Protein 5UJE (pdb70)

Secondary structure (DSSP, 8-state):
-HHHHTEEEEEGGG---SBPPPHHHHHHHHHHHHHHTEESS-EEEE--TT----B-HHHHHHHHHTT-SEEEEEEEPTTTEEEEEPEEEEE--THHHHHHHHH----B----SSPPSB--BTTB--BB-HHHH-SSTTTHHHHHHHHHBTTB--EEE-TTT-----SSEE--BPPPPHHHHHHHHHTT--B-TTSEEEEE-S------EEHHHHT---HHHHHHHHHHHHHHTT-

Solvent-accessible surface area: 13259 Å² total

Radius of gyration: 20.58 Å; Cα contacts (8 Å, |Δi|>4): 367; chains: 1; bounding box: 40×48×60 Å

Organism: Staphylococcus aureus (strain NCTC 8325 / PS 47) (NCBI:txid93061)

GO terms:
  GO:0016773 phosphotransferase activity, alcohol group as acceptor (F, IDA)
  GO:0019290 siderophore biosynthetic process (P, IDA)

Foldseek 3Di:
DVQLVQKDWAFLVQEFDQADDDPVLLCVQLVVCVVLQWDFFFAEWEFPPSHIHQPCPSVSVSLVVVPQRTGIYGYADPVFKDKDWWKKKWFDDDLVVVLCVVPVAPWDQDDDPDDFQDWDAQPGMIGHDCVSVPPPSQVVQVSVCVSCVPVTDIDTDDPPPPDDRDNGMDMAGDIDDPVVSVVCRVVVHHGYPRIMHMDGHPGDGRLGGGNVLSPPPDDVVSVVVVNVSCVVVVD

B-factor: mean 115.24, std 63.09, range [37.62, 532.65]

CATH classification: 3.30.1760.10

Nearest PDB structures (foldseek):
  5uje-assembly1_A  TM=1.004E+00  e=6.686E-49  Staphylococcus aureus subsp. aureus str. Newman
  5ujd-assembly1_B  TM=9.159E-01  e=6.972E-32  Staphylococcus pseudintermedius
  6nr6-assembly1_A  TM=8.947E-01  e=3.632E-31  Staphylococcus pseudintermedius
  5x0b-assembly1_A  TM=7.434E-01  e=8.736E-12  Thermococcus kodakarensis KOD1
  5x0g-assembly1_A  TM=7.386E-01  e=1.425E-11  Thermococcus kodakarensis KOD1

Sequence (235 aa):
NHIHEHLKLVPVDKIDLHETFEPLRLEKTKSSIEADDFIRHPILVTAQHGRYVIDGVHRYTSLKALGCKKVPVQEIHETQYSISTWQHKVPFGVWWETLQQEHRLPWTTETRQEAPFITCHGDTEQYLYTKDLGEAHFQVWEKVVASYSGCCSVERIAQGTYPCLSQQDVLKYQPLSYKEIEAVVHKGETVPAGVTRFNISGRCLNLQVPLALLKQDDDVEQLRNWKQFLADKFA

InterPro domains:
  IPR003115 ParB-like, N-terminal domain [PF02195] (9-76)
  IPR003115 ParB-like, N-terminal domain [SM00470] (9-92)
  IPR016999 L-serine kinase SbnI-like [PIRSF032543] (1-254)
  IPR023098 L-serine kinase SerK/SbnI, C-terminal [G3DSA:3.30.1760.10] (87-207)
  IPR036086 ParB/Sulfiredoxin superfamily [SSF110849] (7-219)
  IPR037953 SbnI-like, N-terminal [cd16388] (8-84)
  IPR050336 Chromosome-partitioning and nucleoid occlusion protein [PTHR33375] (6-197)

Structure (mmCIF, N/CA/C/O backbone):
data_5UJE
#
_entry.id   5UJE
#
_cell.length_a   55.120
_cell.length_b   55.120
_cell.length_c   92.690
_cell.angle_alpha   90.000
_cell.angle_beta   90.000
_cell.angle_gamma   120.000
#
_symmetry.space_group_name_H-M   'P 31'
#
loop_
_entity.id
_entity.type
_entity.pdbx_description
1 polymer 'SbnI protein'
2 non-polymer GLYCEROL
3 water water
#
loop_
_atom_site.group_PDB
_atom_site.id
_atom_site.type_symbol
_atom_site.label_atom_id
_atom_site.label_alt_id
_atom_site.label_comp_id
_atom_site.label_asym_id
_atom_site.label_entity_id
_atom_site.label_seq_id
_atom_site.pdbx_PDB_ins_code
_atom_site.Cartn_x
_atom_site.Cartn_y
_atom_site.Cartn_z
_atom_site.occupancy
_atom_site.B_iso_or_equiv
_atom_site.auth_seq_id
_atom_site.auth_comp_id
_atom_site.auth_asym_id
_atom_site.auth_atom_id
_atom_site.pdbx_PDB_model_num
ATOM 17 N N . ASN A 1 4 ? -7.479 14.440 55.014 1.00 362.84 2 ASN A N 1
ATOM 18 C CA . ASN A 1 4 ? -6.707 13.289 54.554 1.00 359.53 2 ASN A CA 1
ATOM 19 C C . ASN A 1 4 ? -7.207 12.756 53.215 1.00 346.29 2 ASN A C 1
ATOM 20 O O . ASN A 1 4 ? -7.108 11.561 52.938 1.00 361.33 2 ASN A O 1
ATOM 31 N N . HIS A 1 5 ? -7.749 13.641 52.385 1.00 318.44 3 HIS A N 1
ATOM 32 C CA . HIS A 1 5 ? -8.143 13.251 51.038 1.00 298.00 3 HIS A CA 1
ATOM 33 C C . HIS A 1 5 ? -6.891 12.914 50.243 1.00 246.73 3 HIS A C 1
ATOM 34 O O . HIS A 1 5 ? -6.805 11.860 49.618 1.00 250.11 3 HIS A O 1
ATOM 48 N N . ILE A 1 6 ? -5.921 13.821 50.284 1.00 198.32 4 ILE A N 1
ATOM 49 C CA . ILE A 1 6 ? -4.629 13.602 49.648 1.00 169.79 4 ILE A CA 1
ATOM 50 C C . ILE A 1 6 ? -3.986 12.330 50.194 1.00 139.99 4 ILE A C 1
ATOM 51 O O . ILE A 1 6 ? -3.637 11.432 49.430 1.00 124.97 4 ILE A O 1
ATOM 67 N N . HIS A 1 7 ? -3.845 12.268 51.517 1.00 130.96 5 HIS A N 1
ATOM 68 C CA . HIS A 1 7 ? -3.244 11.126 52.209 1.00 124.67 5 HIS A CA 1
ATOM 69 C C . HIS A 1 7 ? -3.756 9.786 51.686 1.00 126.86 5 HIS A C 1
ATOM 70 O O . HIS A 1 7 ? -2.978 8.865 51.438 1.00 140.56 5 HIS A O 1
ATOM 84 N N . GLU A 1 8 ? -5.070 9.690 51.517 1.00 127.88 6 GLU A N 1
ATOM 85 C CA . GLU A 1 8 ? -5.701 8.457 51.061 1.00 128.61 6 GLU A CA 1
ATOM 86 C C . GLU A 1 8 ? -5.279 8.062 49.647 1.00 122.21 6 GLU A C 1
ATOM 87 O O . GLU A 1 8 ? -5.373 6.891 49.274 1.00 118.12 6 GLU A O 1
ATOM 99 N N . HIS A 1 9 ? -4.812 9.035 48.867 1.00 120.15 7 HIS A N 1
ATOM 100 C CA . HIS A 1 9 ? -4.501 8.808 47.456 1.00 115.10 7 HIS A CA 1
ATOM 101 C C . HIS A 1 9 ? -3.002 8.829 47.155 1.00 96.47 7 HIS A C 1
ATOM 102 O O . HIS A 1 9 ? -2.604 8.859 45.991 1.00 89.31 7 HIS A O 1
ATOM 116 N N . LEU A 1 10 ? -2.172 8.816 48.195 1.00 88.41 8 LEU A N 1
ATOM 117 C CA . LEU A 1 10 ? -0.741 8.588 48.013 1.00 76.67 8 LEU A CA 1
ATOM 118 C C . LEU A 1 10 ? -0.484 7.089 47.994 1.00 71.50 8 LEU A C 1
ATOM 119 O O . LEU A 1 10 ? -0.860 6.378 48.927 1.00 73.48 8 LEU A O 1
ATOM 135 N N . LYS A 1 11 ? 0.151 6.615 46.928 1.00 68.17 9 LYS A N 1
ATOM 136 C CA . LYS A 1 11 ? 0.422 5.192 46.765 1.00 67.68 9 LYS A CA 1
ATOM 137 C C . LYS A 1 11 ? 1.843 4.954 46.284 1.00 63.24 9 LYS A C 1
ATOM 138 O O . LYS A 1 11 ? 2.487 5.854 45.746 1.00 60.13 9 LYS A O 1
ATOM 157 N N . LEU A 1 12 ? 2.325 3.734 46.495 1.00 62.54 10 LEU A N 1
ATOM 158 C CA . LEU A 1 12 ? 3.641 3.326 46.024 1.00 66.97 10 LEU A CA 1
ATOM 159 C C . LEU A 1 12 ? 3.452 2.333 44.881 1.00 67.54 10 LEU A C 1
ATOM 160 O O . LEU A 1 12 ? 3.208 1.145 45.104 1.00 68.78 10 LEU A O 1
ATOM 176 N N . VAL A 1 13 ? 3.552 2.838 43.653 1.00 64.06 11 VAL A N 1
ATOM 177 C CA . VAL A 1 13 ? 3.185 2.071 42.464 1.00 58.86 11 VAL A CA 1
ATOM 178 C C . VAL A 1 13 ? 4.408 1.535 41.718 1.00 50.49 11 VAL A C 1
ATOM 179 O O . VAL A 1 13 ? 5.375 2.267 41.509 1.00 43.68 11 VAL A O 1
ATOM 192 N N . PRO A 1 14 ? 4.363 0.256 41.302 1.00 57.20 12 PRO A N 1
ATOM 193 C CA . PRO A 1 14 ? 5.505 -0.295 40.562 1.00 62.42 12 PRO A CA 1
ATOM 194 C C . PRO A 1 14 ? 5.754 0.443 39.247 1.00 58.96 12 PRO A C 1
ATOM 195 O O . PRO A 1 14 ? 4.810 0.753 38.517 1.00 56.70 12 PRO A O 1
ATOM 206 N N . VAL A 1 15 ? 7.022 0.715 38.959 1.00 61.87 13 VAL A N 1
ATOM 207 C CA . VAL A 1 15 ? 7.408 1.484 37.782 1.00 70.11 13 VAL A CA 1
ATOM 208 C C . VAL A 1 15 ? 6.909 0.843 36.485 1.00 73.55 13 VAL A C 1
ATOM 209 O O . VAL A 1 15 ? 6.618 1.541 35.512 1.00 72.90 13 VAL A O 1
ATOM 222 N N . ASP A 1 16 ? 6.799 -0.481 36.480 1.00 76.85 14 ASP A N 1
ATOM 223 C CA . ASP A 1 16 ? 6.405 -1.214 35.278 1.00 77.98 14 ASP A CA 1
ATOM 224 C C . ASP A 1 16 ? 4.907 -1.120 34.975 1.00 74.90 14 ASP A C 1
ATOM 225 O O . ASP A 1 16 ? 4.440 -1.672 33.979 1.00 79.52 14 ASP A O 1
ATOM 234 N N . LYS A 1 17 ? 4.164 -0.427 35.835 1.00 69.05 15 LYS A N 1
ATOM 235 C CA . LYS A 1 17 ? 2.717 -0.296 35.676 1.00 63.71 15 LYS A CA 1
ATOM 236 C C . LYS A 1 17 ? 2.302 1.151 35.420 1.00 59.65 15 LYS A C 1
ATOM 237 O O . LYS A 1 17 ? 1.114 1.477 35.430 1.00 61.10 15 LYS A O 1
ATOM 256 N N . ILE A 1 18 ? 3.288 2.012 35.186 1.00 57.61 16 ILE A N 1
ATOM 257 C CA . ILE A 1 18 ? 3.030 3.414 34.879 1.00 57.46 16 ILE A CA 1
ATOM 258 C C . ILE A 1 18 ? 3.367 3.679 33.417 1.00 56.21 16 ILE A C 1
ATOM 259 O O . ILE A 1 18 ? 4.373 3.187 32.905 1.00 58.98 16 ILE A O 1
ATOM 275 N N . ASP A 1 19 ? 2.518 4.462 32.759 1.00 56.11 17 ASP A N 1
ATOM 276 C CA . ASP A 1 19 ? 2.639 4.721 31.329 1.00 52.36 17 ASP A CA 1
ATOM 277 C C . ASP A 1 19 ? 2.850 6.198 31.029 1.00 52.20 17 ASP A C 1
ATOM 278 O O . ASP A 1 19 ? 2.290 7.065 31.697 1.00 50.05 17 ASP A O 1
ATOM 287 N N . LEU A 1 20 ? 3.662 6.469 30.012 1.00 55.13 18 LEU A N 1
ATOM 288 C CA . LEU A 1 20 ? 3.913 7.830 29.558 1.00 56.28 18 LEU A CA 1
ATOM 289 C C . LEU A 1 20 ? 3.218 8.079 28.225 1.00 60.46 18 LEU A C 1
ATOM 290 O O . LEU A 1 20 ? 3.156 7.189 27.375 1.00 60.75 18 LEU A O 1
ATOM 306 N N . HIS A 1 21 ? 2.692 9.288 28.049 1.00 63.52 19 HIS A N 1
ATOM 307 C CA . HIS A 1 21 ? 2.048 9.669 26.797 1.00 69.56 19 HIS A CA 1
ATOM 308 C C . HIS A 1 21 ? 2.960 10.607 26.011 1.00 77.89 19 HIS A C 1
ATOM 309 O O . HIS A 1 21 ? 2.736 10.861 24.829 1.00 77.58 19 HIS A O 1
ATOM 323 N N . GLU A 1 22 ? 3.991 11.113 26.684 1.00 88.40 20 GLU A N 1
ATOM 324 C CA . GLU A 1 22 ? 5.044 11.893 26.044 1.00 99.91 20 GLU A CA 1
ATOM 325 C C . GLU A 1 22 ? 6.382 11.179 26.163 1.00 115.38 20 GLU A C 1
ATOM 326 O O . GLU A 1 22 ? 6.547 10.289 26.998 1.00 126.24 20 GLU A O 1
ATOM 338 N N . THR A 1 23 ? 7.332 11.576 25.323 1.00 120.48 21 THR A N 1
ATOM 339 C CA . THR A 1 23 ? 8.719 11.173 25.492 1.00 120.28 21 THR A CA 1
ATOM 340 C C . THR A 1 23 ? 9.386 12.196 26.403 1.00 119.66 21 THR A C 1
ATOM 341 O O . THR A 1 23 ? 8.866 13.298 26.586 1.00 125.99 21 THR A O 1
ATOM 352 N N . PHE A 1 24 ? 10.527 11.833 26.976 1.00 127.34 22 PHE A N 1
ATOM 353 C CA . PHE A 1 24 ? 11.275 12.739 27.838 1.00 140.83 22 PHE A CA 1
ATOM 354 C C . PHE A 1 24 ? 12.460 13.332 27.090 1.00 172.52 22 PHE A C 1
ATOM 355 O O . PHE A 1 24 ? 13.095 12.654 26.282 1.00 168.85 22 PHE A O 1
ATOM 372 N N . GLU A 1 25 ? 12.752 14.601 27.351 1.00 193.37 23 GLU A N 1
ATOM 373 C CA . GLU A 1 25 ? 13.973 15.207 26.839 1.00 236.23 23 GLU A CA 1
ATOM 374 C C . GLU A 1 25 ? 15.154 14.529 27.528 1.00 237.71 23 GLU A C 1
ATOM 375 O O . GLU A 1 25 ? 15.129 14.334 28.743 1.00 222.30 23 GLU A O 1
ATOM 387 N N . PRO A 1 26 ? 16.192 14.161 26.760 1.00 243.25 24 PRO A N 1
ATOM 388 C CA . PRO A 1 26 ? 17.285 13.394 27.366 1.00 242.32 24 PRO A CA 1
ATOM 389 C C . PRO A 1 26 ? 18.114 14.201 28.362 1.00 244.14 24 PRO A C 1
ATOM 390 O O . PRO A 1 26 ? 18.652 13.628 29.310 1.00 247.16 24 PRO A O 1
ATOM 401 N N . LEU A 1 27 ? 18.209 15.511 28.153 1.00 240.38 25 LEU A N 1
ATOM 402 C CA . LEU A 1 27 ? 19.031 16.359 29.010 1.00 225.32 25 LEU A CA 1
ATOM 403 C C . LEU A 1 27 ? 18.290 16.779 30.278 1.00 195.46 25 LEU A C 1
ATOM 404 O O . LEU A 1 27 ? 18.902 16.918 31.337 1.00 193.56 25 LEU A O 1
ATOM 420 N N . ARG A 1 28 ? 16.978 16.984 30.172 1.00 170.66 26 ARG A N 1
ATOM 421 C CA . ARG A 1 28 ? 16.162 17.306 31.341 1.00 145.75 26 ARG A CA 1
ATOM 422 C C . ARG A 1 28 ? 16.218 16.177 32.363 1.00 126.39 26 ARG A C 1
ATOM 423 O O . ARG A 1 28 ? 16.142 16.413 33.568 1.00 126.22 26 ARG A O 1
ATOM 444 N N . LEU A 1 29 ? 16.351 14.950 31.870 1.00 117.91 27 LEU A N 1
ATOM 445 C CA . LEU A 1 29 ? 16.382 13.775 32.730 1.00 107.04 27 LEU A CA 1
ATOM 446 C C . LEU A 1 29 ? 17.586 13.789 33.663 1.00 108.50 27 LEU A C 1
ATOM 447 O O . LEU A 1 29 ? 17.467 13.480 34.847 1.00 107.05 27 LEU A O 1
ATOM 463 N N . GLU A 1 30 ? 18.746 14.145 33.122 1.00 116.92 28 GLU A N 1
ATOM 464 C CA . GLU A 1 30 ? 19.989 14.095 33.882 1.00 121.16 28 GLU A CA 1
ATOM 465 C C . GLU A 1 30 ? 20.116 15.270 34.846 1.00 109.01 28 GLU A C 1
ATOM 466 O O . GLU A 1 30 ? 20.864 15.198 35.820 1.00 108.08 28 GLU A O 1
ATOM 478 N N . LYS A 1 31 ? 19.388 16.349 34.577 1.00 114.55 29 LYS A N 1
ATOM 479 C CA . LYS A 1 31 ? 19.346 17.479 35.498 1.00 117.94 29 LYS A CA 1
ATOM 480 C C . LYS A 1 31 ? 18.455 17.138 36.686 1.00 111.06 29 LYS A C 1
ATOM 481 O O . LYS A 1 31 ? 18.795 17.426 37.834 1.00 110.00 29 LYS A O 1
ATOM 500 N N . THR A 1 32 ? 17.314 16.521 36.399 1.00 104.43 30 THR A N 1
ATOM 501 C CA . THR A 1 32 ? 16.385 16.091 37.436 1.00 97.82 30 THR A CA 1
ATOM 502 C C . THR A 1 32 ? 17.005 14.987 38.286 1.00 97.34 30 THR A C 1
ATOM 503 O O . THR A 1 32 ? 16.991 15.059 39.514 1.00 99.20 30 THR A O 1
ATOM 514 N N . LYS A 1 33 ? 17.546 13.969 37.624 1.00 98.22 31 LYS A N 1
ATOM 515 C CA . LYS A 1 33 ? 18.156 12.834 38.311 1.00 99.04 31 LYS A CA 1
ATOM 516 C C . LYS A 1 33 ? 19.323 13.267 39.195 1.00 102.91 31 LYS A C 1
ATOM 517 O O . LYS A 1 33 ? 19.530 12.715 40.276 1.00 104.83 31 LYS A O 1
ATOM 536 N N . SER A 1 34 ? 20.084 14.252 38.731 1.00 105.26 32 SER A N 1
ATOM 537 C CA . SER A 1 34 ? 21.217 14.763 39.494 1.00 110.98 32 SER A CA 1
ATOM 538 C C . SER A 1 34 ? 20.741 15.537 40.719 1.00 111.51 32 SER A C 1
ATOM 539 O O . SER A 1 34 ? 21.336 15.443 41.792 1.00 116.29 32 SER A O 1
ATOM 547 N N . SER A 1 35 ? 19.665 16.299 40.551 1.00 111.14 33 SER A N 1
ATOM 548 C CA . SER A 1 35 ? 19.103 17.087 41.642 1.00 115.95 33 SER A CA 1
ATOM 549 C C . SER A 1 35 ? 18.536 16.190 42.738 1.00 120.48 33 SER A C 1
ATOM 550 O O . SER A 1 35 ? 18.716 16.458 43.925 1.00 118.16 33 SER A O 1
ATOM 558 N N . ILE A 1 36 ? 17.849 15.127 42.331 1.00 119.20 34 ILE A N 1
ATOM 559 C CA . ILE A 1 36 ? 17.232 14.206 43.278 1.00 122.86 34 ILE A CA 1
ATOM 560 C C . ILE A 1 36 ? 18.295 13.471 44.093 1.00 119.07 34 ILE A C 1
ATOM 561 O O . ILE A 1 36 ? 18.132 13.267 45.295 1.00 117.38 34 ILE A O 1
ATOM 577 N N . GLU A 1 37 ? 19.378 13.071 43.435 1.00 114.74 35 GLU A N 1
ATOM 578 C CA . GLU A 1 37 ? 20.467 12.373 44.111 1.00 122.77 35 GLU A CA 1
ATOM 579 C C . GLU A 1 37 ? 21.207 13.293 45.076 1.00 115.79 35 GLU A C 1
ATOM 580 O O . GLU A 1 37 ? 21.583 12.879 46.172 1.00 114.53 35 GLU A O 1
ATOM 592 N N . ALA A 1 38 ? 21.417 14.537 44.661 1.00 110.41 36 ALA A N 1
ATOM 593 C CA . ALA A 1 38 ? 22.102 15.518 45.496 1.00 105.32 36 ALA A CA 1
ATOM 594 C C . ALA A 1 38 ? 21.292 15.814 46.754 1.00 98.07 36 ALA A C 1
ATOM 595 O O . ALA A 1 38 ? 21.854 16.091 47.814 1.00 95.94 36 ALA A O 1
ATOM 602 N N . ASP A 1 39 ? 19.971 15.753 46.627 1.00 91.32 37 ASP A N 1
ATOM 603 C CA . ASP A 1 39 ? 19.073 15.994 47.750 1.00 88.11 37 ASP A CA 1
ATOM 604 C C . ASP A 1 39 ? 18.765 14.701 48.503 1.00 83.98 37 ASP A C 1
ATOM 605 O O . ASP A 1 39 ? 18.371 14.733 49.668 1.00 83.68 37 ASP A O 1
ATOM 614 N N . ASP A 1 40 ? 18.946 13.571 47.824 1.00 82.21 38 ASP A N 1
ATOM 615 C CA . ASP A 1 40 ? 18.678 12.252 48.396 1.00 77.84 38 ASP A CA 1
ATOM 616 C C . ASP A 1 40 ? 17.192 12.072 48.715 1.00 71.91 38 ASP A C 1
ATOM 617 O O . ASP A 1 40 ? 16.814 11.199 49.496 1.00 71.37 38 ASP A O 1
ATOM 626 N N . PHE A 1 41 ? 16.353 12.906 48.109 1.00 65.66 39 PHE A N 1
ATOM 627 C CA . PHE A 1 41 ? 14.909 12.744 48.212 1.00 63.72 39 PHE A CA 1
ATOM 628 C C . PHE A 1 41 ? 14.233 13.282 46.959 1.00 65.32 39 PHE A C 1
ATOM 629 O O . PHE A 1 41 ? 14.761 14.178 46.296 1.00 67.92 39 PHE A O 1
ATOM 646 N N . ILE A 1 42 ? 13.073 12.722 46.631 1.00 62.81 40 ILE A N 1
ATOM 647 C CA . ILE A 1 42 ? 12.242 13.262 45.562 1.00 59.22 40 ILE A CA 1
ATOM 648 C C . ILE A 1 42 ? 11.214 14.196 46.188 1.00 56.44 40 ILE A C 1
ATOM 649 O O . ILE A 1 42 ? 10.356 13.773 46.962 1.00 58.17 40 ILE A O 1
ATOM 665 N N . ARG A 1 43 ? 11.321 15.477 45.857 1.00 54.32 41 ARG A N 1
ATOM 666 C CA . ARG A 1 43 ? 10.505 16.503 46.494 1.00 57.02 41 ARG A CA 1
ATOM 667 C C . ARG A 1 43 ? 9.014 16.278 46.262 1.00 58.44 41 ARG A C 1
ATOM 668 O O . ARG A 1 43 ? 8.244 16.187 47.219 1.00 62.23 41 ARG A O 1
ATOM 689 N N . HIS A 1 44 ? 8.612 16.181 44.999 1.00 57.80 42 HIS A N 1
ATOM 690 C CA . HIS A 1 44 ? 7.197 16.084 44.655 1.00 57.10 42 HIS A CA 1
ATOM 691 C C . HIS A 1 44 ? 6.818 14.676 44.200 1.00 55.41 42 HIS A C 1
ATOM 692 O O . HIS A 1 44 ? 7.578 14.034 43.478 1.00 58.53 42 HIS A O 1
ATOM 706 N N . PRO A 1 45 ? 5.639 14.187 44.623 1.00 54.79 43 PRO A N 1
ATOM 707 C CA . PRO A 1 45 ? 5.174 12.879 44.150 1.00 51.58 43 PRO A CA 1
ATOM 708 C C . PRO A 1 45 ? 4.703 12.936 42.701 1.00 48.86 43 PRO A C 1
ATOM 709 O O . PRO A 1 45 ? 4.184 13.968 42.272 1.00 48.09 43 PRO A O 1
ATOM 720 N N . ILE A 1 46 ? 4.874 11.842 41.967 1.00 47.15 44 ILE A N 1
ATOM 721 C CA . ILE A 1 46 ? 4.501 11.793 40.557 1.00 44.00 44 ILE A CA 1
ATOM 722 C C . ILE A 1 46 ? 2.987 11.709 40.409 1.00 45.74 44 ILE A C 1
ATOM 723 O O . ILE A 1 46 ? 2.387 10.680 40.711 1.00 45.73 44 ILE A O 1
ATOM 739 N N . LEU A 1 47 ? 2.372 12.791 39.938 1.00 47.75 45 LEU A N 1
ATOM 740 C CA . LEU A 1 47 ? 0.928 12.816 39.746 1.00 49.29 45 LEU A CA 1
ATOM 741 C C . LEU A 1 47 ? 0.544 11.889 38.599 1.00 51.64 45 LEU A C 1
ATOM 742 O O . LEU A 1 47 ? 1.087 11.999 37.498 1.00 55.97 45 LEU A O 1
ATOM 758 N N . VAL A 1 48 ? -0.384 10.974 38.867 1.00 49.89 46 VAL A N 1
ATOM 759 C CA . VAL A 1 48 ? -0.838 10.017 37.863 1.00 48.62 46 VAL A CA 1
ATOM 760 C C . VAL A 1 48 ? -2.358 9.930 37.828 1.00 51.83 46 VAL A C 1
ATOM 761 O O . VAL A 1 48 ? -3.031 10.290 38.794 1.00 53.92 46 VAL A O 1
ATOM 774 N N . THR A 1 49 ? -2.884 9.448 36.706 1.00 55.43 47 THR A N 1
ATOM 775 C CA . THR A 1 49 ? -4.302 9.140 36.581 1.00 63.46 47 THR A CA 1
ATOM 776 C C . THR A 1 49 ? -4.458 7.642 36.371 1.00 67.15 47 THR A C 1
ATOM 777 O O . THR A 1 49 ? -3.712 7.034 35.601 1.00 66.68 47 THR A O 1
ATOM 788 N N . ALA A 1 50 ? -5.427 7.049 37.057 1.00 72.94 48 ALA A N 1
ATOM 789 C CA . ALA A 1 50 ? -5.635 5.611 36.983 1.00 79.65 48 ALA A CA 1
ATOM 790 C C . ALA A 1 50 ? -6.236 5.198 35.644 1.00 85.03 48 ALA A C 1
ATOM 791 O O . ALA A 1 50 ? -7.287 5.698 35.239 1.00 88.37 48 ALA A O 1
ATOM 815 N N . GLN A 1 52 ? -7.239 1.556 33.260 1.00 100.62 50 GLN A N 1
ATOM 816 C CA . GLN A 1 52 ? -7.792 0.242 33.560 1.00 105.60 50 GLN A CA 1
ATOM 817 C C . GLN A 1 52 ? -6.677 -0.793 33.707 1.00 95.33 50 GLN A C 1
ATOM 818 O O . GLN A 1 52 ? -5.541 -0.558 33.294 1.00 85.56 50 GLN A O 1
ATOM 832 N N . HIS A 1 53 ? -7.013 -1.927 34.315 1.00 97.51 51 HIS A N 1
ATOM 833 C CA . HIS A 1 53 ? -6.071 -3.029 34.519 1.00 95.92 51 HIS A CA 1
ATOM 834 C C . HIS A 1 53 ? -4.856 -2.614 35.348 1.00 86.91 51 HIS A C 1
ATOM 835 O O . HIS A 1 53 ? -3.732 -3.035 35.075 1.00 86.34 51 HIS A O 1
ATOM 849 N N . GLY A 1 54 ? -5.092 -1.786 36.361 1.00 82.27 52 GLY A N 1
ATOM 850 C CA . GLY A 1 54 ? -4.063 -1.442 37.328 1.00 74.41 52 GLY A CA 1
ATOM 851 C C . GLY A 1 54 ? -2.904 -0.631 36.781 1.00 68.84 52 GLY A C 1
ATOM 852 O O . GLY A 1 54 ? -1.853 -0.547 37.419 1.00 68.14 52 GLY A O 1
ATOM 856 N N . ARG A 1 55 ? -3.089 -0.032 35.607 1.00 65.53 53 ARG A N 1
ATOM 857 C CA . ARG A 1 55 ? -2.059 0.814 35.009 1.00 60.39 53 ARG A CA 1
ATOM 858 C C . ARG A 1 55 ? -2.352 2.289 35.278 1.00 56.57 53 ARG A C 1
ATOM 859 O O . ARG A 1 55 ? -3.502 2.668 35.496 1.00 52.11 53 ARG A O 1
ATOM 880 N N . TYR A 1 56 ? -1.306 3.110 35.255 1.00 57.45 54 TYR A N 1
ATOM 881 C CA . TYR A 1 56 ? -1.427 4.540 35.531 1.00 60.17 54 TYR A CA 1
ATOM 882 C C . TYR A 1 56 ? -0.709 5.367 34.472 1.00 58.46 54 TYR A C 1
ATOM 883 O O . TYR A 1 56 ? 0.278 4.917 33.892 1.00 54.63 54 TYR A O 1
ATOM 918 N N . VAL A 1 58 ? 1.240 9.021 33.795 1.00 55.09 56 VAL A N 1
ATOM 919 C CA . VAL A 1 58 ? 1.840 10.240 34.318 1.00 47.57 56 VAL A CA 1
ATOM 920 C C . VAL A 1 58 ? 1.219 11.462 33.652 1.00 55.43 56 VAL A C 1
ATOM 921 O O . VAL A 1 58 ? 1.111 11.523 32.425 1.00 57.56 56 VAL A O 1
ATOM 934 N N . ILE A 1 59 ? 0.816 12.428 34.471 1.00 54.53 57 ILE A N 1
ATOM 935 C CA . ILE A 1 59 ? 0.305 13.703 33.978 1.00 54.42 57 ILE A CA 1
ATOM 936 C C . ILE A 1 59 ? 1.126 14.853 34.558 1.00 56.42 57 ILE A C 1
ATOM 937 O O . ILE A 1 59 ? 0.916 16.018 34.214 1.00 53.06 57 ILE A O 1
ATOM 953 N N . ASP A 1 60 ? 2.062 14.509 35.440 1.00 60.03 58 ASP A N 1
ATOM 954 C CA . ASP A 1 60 ? 3.069 15.447 35.918 1.00 61.80 58 ASP A CA 1
ATOM 955 C C . ASP A 1 60 ? 4.168 14.685 36.649 1.00 63.58 58 ASP A C 1
ATOM 956 O O . ASP A 1 60 ? 3.890 13.910 37.566 1.00 64.88 58 ASP A O 1
ATOM 965 N N . GLY A 1 61 ? 5.412 14.906 36.233 1.00 68.54 59 GLY A N 1
ATOM 966 C CA . GLY A 1 61 ? 6.559 14.257 36.841 1.00 67.77 59 GLY A CA 1
ATOM 967 C C . GLY A 1 61 ? 7.170 13.197 35.942 1.00 70.03 59 GLY A C 1
ATOM 968 O O . GLY A 1 61 ? 7.703 12.196 36.427 1.00 72.01 59 GLY A O 1
ATOM 972 N N . VAL A 1 62 ? 7.087 13.417 34.632 1.00 56.40 60 VAL A N 1
ATOM 973 C CA . VAL A 1 62 ? 7.690 12.510 33.663 1.00 50.10 60 VAL A CA 1
ATOM 974 C C . VAL A 1 62 ? 9.162 12.303 33.987 1.00 48.73 60 VAL A C 1
ATOM 975 O O . VAL A 1 62 ? 9.652 11.173 34.034 1.00 45.50 60 VAL A O 1
ATOM 988 N N . HIS A 1 63 ? 9.863 13.409 34.210 1.00 53.29 61 HIS A N 1
ATOM 989 C CA . HIS A 1 63 ? 11.295 13.371 34.466 1.00 62.07 61 HIS A CA 1
ATOM 990 C C . HIS A 1 63 ? 11.594 12.801 35.848 1.00 61.08 61 HIS A C 1
ATOM 991 O O . HIS A 1 63 ? 12.609 12.132 36.039 1.00 60.39 61 HIS A O 1
ATOM 1005 N N . ARG A 1 64 ? 10.710 13.061 36.808 1.00 59.85 62 ARG A N 1
ATOM 1006 C CA . ARG A 1 64 ? 10.838 12.457 38.128 1.00 61.22 62 ARG A CA 1
ATOM 1007 C C . ARG A 1 64 ? 10.682 10.947 38.014 1.00 58.54 62 ARG A C 1
ATOM 1008 O O . ARG A 1 64 ? 11.462 10.188 38.590 1.00 61.42 62 ARG A O 1
ATOM 1029 N N . TYR A 1 65 ? 9.675 10.522 37.257 1.00 51.94 63 TYR A N 1
ATOM 1030 C CA . TYR A 1 65 ? 9.414 9.106 37.040 1.00 50.59 63 TYR A CA 1
ATOM 1031 C C . TYR A 1 65 ? 10.601 8.410 36.385 1.00 55.93 63 TYR A C 1
ATOM 1032 O O . TYR A 1 65 ? 11.088 7.394 36.880 1.00 58.04 63 TYR A O 1
ATOM 1050 N N . THR A 1 66 ? 11.060 8.963 35.270 1.00 56.30 64 THR A N 1
ATOM 1051 C CA . THR A 1 66 ? 12.144 8.355 34.511 1.00 64.21 64 THR A CA 1
ATOM 1052 C C . THR A 1 66 ? 13.462 8.383 35.282 1.00 64.26 64 THR A C 1
ATOM 1053 O O . THR A 1 66 ? 14.319 7.523 35.084 1.00 66.86 64 THR A O 1
ATOM 1063 N N . SER A 1 67 ? 13.622 9.372 36.157 1.00 64.32 65 SER A N 1
ATOM 1064 C CA . SER A 1 67 ? 14.823 9.469 36.982 1.00 63.15 65 SER A CA 1
ATOM 1065 C C . SER A 1 67 ? 14.879 8.336 38.002 1.00 62.40 65 SER A C 1
ATOM 1066 O O . SER A 1 67 ? 15.885 7.634 38.105 1.00 63.29 65 SER A O 1
ATOM 1074 N N . LEU A 1 68 ? 13.796 8.162 38.753 1.00 61.72 66 LEU A N 1
ATOM 1075 C CA . LEU A 1 68 ? 13.719 7.105 39.757 1.00 68.57 66 LEU A CA 1
ATOM 1076 C C . LEU A 1 68 ? 13.819 5.731 39.108 1.00 67.70 66 LEU A C 1
ATOM 1077 O O . LEU A 1 68 ? 14.406 4.808 39.671 1.00 68.26 66 LEU A O 1
ATOM 1093 N N . LYS A 1 69 ? 13.236 5.607 37.921 1.00 68.52 67 LYS A N 1
ATOM 1094 C CA . LYS A 1 69 ? 13.287 4.364 37.161 1.00 68.51 67 LYS A CA 1
ATOM 1095 C C . LYS A 1 69 ? 14.721 4.025 36.773 1.00 71.27 67 LYS A C 1
ATOM 1096 O O . LYS A 1 69 ? 15.144 2.873 36.862 1.00 69.56 67 LYS A O 1
ATOM 1115 N N . ALA A 1 70 ? 15.465 5.040 36.344 1.00 75.51 68 ALA A N 1
ATOM 1116 C CA . ALA A 1 70 ? 16.853 4.860 35.938 1.00 83.22 68 ALA A CA 1
ATOM 1117 C C . ALA A 1 70 ? 17.733 4.483 37.125 1.00 87.23 68 ALA A C 1
ATOM 1118 O O . ALA A 1 70 ? 18.741 3.795 36.968 1.00 94.97 68 ALA A O 1
ATOM 1125 N N . LEU A 1 71 ? 17.346 4.937 38.313 1.00 77.76 69 LEU A N 1
ATOM 1126 C CA . LEU A 1 71 ? 18.102 4.650 39.526 1.00 80.45 69 LEU A CA 1
ATOM 1127 C C . LEU A 1 71 ? 17.780 3.260 40.068 1.00 88.21 69 LEU A C 1
ATOM 1128 O O . LEU A 1 71 ? 18.393 2.806 41.033 1.00 89.02 69 LEU A O 1
ATOM 1144 N N . GLY A 1 72 ? 16.814 2.591 39.444 1.00 105.65 70 GLY A N 1
ATOM 1145 C CA . GLY A 1 72 ? 16.493 1.216 39.781 1.00 126.30 70 GLY A CA 1
ATOM 1146 C C . GLY A 1 72 ? 15.394 1.069 40.819 1.00 126.42 70 GLY A C 1
ATOM 1147 O O . GLY A 1 72 ? 15.241 0.002 41.414 1.00 138.86 70 GLY A O 1
ATOM 1151 N N . CYS A 1 73 ? 14.626 2.132 41.038 1.00 136.79 71 CYS A N 1
ATOM 1152 C CA . CYS A 1 73 ? 13.514 2.084 41.984 1.00 126.62 71 CYS A CA 1
ATOM 1153 C C . CYS A 1 73 ? 12.387 1.209 41.447 1.00 109.90 71 CYS A C 1
ATOM 1154 O O . CYS A 1 73 ? 11.795 1.516 40.412 1.00 105.96 71 CYS A O 1
ATOM 1162 N N . LYS A 1 74 ? 12.092 0.123 42.155 1.00 100.99 72 LYS A N 1
ATOM 1163 C CA . LYS A 1 74 ? 11.008 -0.773 41.764 1.00 93.27 72 LYS A CA 1
ATOM 1164 C C . LYS A 1 74 ? 9.665 -0.059 41.829 1.00 80.94 72 LYS A C 1
ATOM 1165 O O . LYS A 1 74 ? 8.783 -0.305 41.008 1.00 78.47 72 LYS A O 1
ATOM 1184 N N . LYS A 1 75 ? 9.522 0.822 42.815 1.00 72.64 73 LYS A N 1
ATOM 1185 C CA . LYS A 1 75 ? 8.298 1.593 42.996 1.00 62.37 73 LYS A CA 1
ATOM 1186 C C . LYS A 1 75 ? 8.608 3.080 43.083 1.00 56.54 73 LYS A C 1
ATOM 1187 O O . LYS A 1 75 ? 9.729 3.474 43.410 1.00 55.29 73 LYS A O 1
ATOM 1206 N N . VAL A 1 76 ? 7.602 3.899 42.796 1.00 47.66 74 VAL A N 1
ATOM 1207 C CA . VAL A 1 76 ? 7.737 5.346 42.887 1.00 43.10 74 VAL A CA 1
ATOM 1208 C C .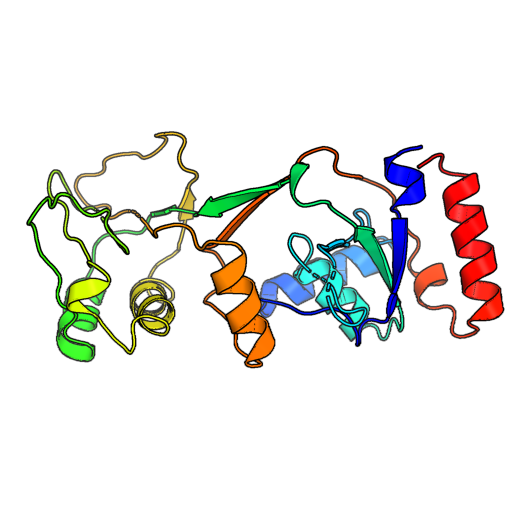 VAL A 1 76 ? 6.537 5.929 43.626 1.00 41.73 74 VAL A C 1
ATOM 1209 O O . VAL A 1 76 ? 5.443 5.358 43.588 1.00 37.62 74 VAL A O 1
ATOM 1222 N N . PRO A 1 77 ? 6.738 7.065 44.312 1.00 46.24 75 PRO A N 1
ATOM 1223 C CA . PRO A 1 77 ? 5.626 7.685 45.034 1.00 46.97 75 PRO A CA 1
ATOM 1224 C C . PRO A 1 77 ? 4.742 8.490 44.097 1.00 41.38 75 PRO A C 1
ATOM 1225 O O . PRO A 1 77 ? 5.241 9.395 43.427 1.00 39.15 75 PRO A O 1
ATOM 1236 N N . VAL A 1 78 ? 3.454 8.166 44.058 1.00 38.57 76 VAL A N 1
ATOM 1237 C CA . VAL A 1 78 ? 2.520 8.878 43.200 1.00 43.69 76 VAL A CA 1
ATOM 1238 C C . VAL A 1 78 ? 1.338 9.421 43.986 1.00 48.94 76 VAL A C 1
ATOM 1239 O O . VAL A 1 78 ? 1.012 8.925 45.065 1.00 54.59 76 VAL A O 1
ATOM 1252 N N . GLN A 1 79 ? 0.710 10.451 43.431 1.00 49.11 77 GLN A N 1
ATOM 1253 C CA . GLN A 1 79 ? -0.588 10.910 43.893 1.00 46.89 77 GLN A CA 1
ATOM 1254 C C . GLN A 1 79 ? -1.612 10.610 42.808 1.00 52.88 77 GLN A C 1
ATOM 1255 O O . GLN A 1 79 ? -1.567 11.193 41.725 1.00 52.57 77 GLN A O 1
ATOM 1269 N N . GLU A 1 80 ? -2.525 9.689 43.091 1.00 60.58 78 GLU A N 1
ATOM 1270 C CA . GLU A 1 80 ? -3.587 9.370 42.151 1.00 73.50 78 GLU A CA 1
ATOM 1271 C C . GLU A 1 80 ? -4.552 10.546 42.044 1.00 85.40 78 GLU A C 1
ATOM 1272 O O . GLU A 1 80 ? -5.157 10.955 43.035 1.00 83.50 78 GLU A O 1
ATOM 1284 N N . ILE A 1 81 ? -4.681 11.085 40.835 1.00 96.77 79 ILE A N 1
ATOM 1285 C CA . ILE A 1 81 ? -5.576 12.205 40.572 1.00 110.38 79 ILE A CA 1
ATOM 1286 C C . ILE A 1 81 ? -6.871 11.695 39.951 1.00 122.71 79 ILE A C 1
ATOM 1287 O O . ILE A 1 81 ? -6.867 10.700 39.225 1.00 127.51 79 ILE A O 1
ATOM 1303 N N . HIS A 1 82 ? -7.975 12.380 40.237 1.00 147.17 80 HIS A N 1
ATOM 1304 C CA . HIS A 1 82 ? -9.280 11.996 39.709 1.00 158.19 80 HIS A CA 1
ATOM 1305 C C . HIS A 1 82 ? -9.677 12.906 38.549 1.00 142.51 80 HIS A C 1
ATOM 1306 O O . HIS A 1 82 ? -9.194 14.032 38.443 1.00 138.60 80 HIS A O 1
ATOM 1320 N N . GLU A 1 83 ? -10.560 12.411 37.685 1.00 125.71 81 GLU A N 1
ATOM 1321 C CA . GLU A 1 83 ? -10.974 13.141 36.488 1.00 133.52 81 GLU A CA 1
ATOM 1322 C C . GLU A 1 83 ? -11.605 14.491 36.820 1.00 130.27 81 GLU A C 1
ATOM 1323 O O . GLU A 1 83 ? -11.569 15.417 36.011 1.00 126.60 81 GLU A O 1
ATOM 1335 N N . THR A 1 84 ? -12.181 14.598 38.012 1.00 125.85 82 THR A N 1
ATOM 1336 C CA . THR A 1 84 ? -12.786 15.845 38.460 1.00 124.50 82 THR A CA 1
ATOM 1337 C C . THR A 1 84 ? -11.719 16.892 38.772 1.00 121.66 82 THR A C 1
ATOM 1338 O O . THR A 1 84 ? -11.957 18.093 38.643 1.00 117.87 82 THR A O 1
ATOM 1349 N N . GLN A 1 85 ? -10.541 16.427 39.174 1.00 119.42 83 GLN A N 1
ATOM 1350 C CA . GLN A 1 85 ? -9.499 17.314 39.681 1.00 118.29 83 GLN A CA 1
ATOM 1351 C C . GLN A 1 85 ? -8.709 18.042 38.594 1.00 108.47 83 GLN A C 1
ATOM 1352 O O . GLN A 1 85 ? -8.158 19.115 38.849 1.00 107.74 83 GLN A O 1
ATOM 1366 N N . TYR A 1 86 ? -8.644 17.467 37.395 1.00 103.50 84 TYR A N 1
ATOM 1367 C CA . TYR A 1 86 ? -7.799 18.020 36.337 1.00 96.68 84 TYR A CA 1
ATOM 1368 C C . TYR A 1 86 ? -8.503 18.130 34.986 1.00 91.71 84 TYR A C 1
ATOM 1369 O O . TYR A 1 86 ? -9.426 17.371 34.682 1.00 87.75 84 TYR A O 1
ATOM 1387 N N . SER A 1 87 ? -8.043 19.088 34.187 1.00 89.78 85 SER A N 1
ATOM 1388 C CA . SER A 1 87 ? -8.495 19.266 32.814 1.00 85.69 85 SER A CA 1
ATOM 1389 C C . SER A 1 87 ? -7.275 19.255 31.898 1.00 86.04 85 SER A C 1
ATOM 1390 O O . SER A 1 87 ? -6.139 19.265 32.378 1.00 85.39 85 SER A O 1
ATOM 1398 N N . ILE A 1 88 ? -7.508 19.235 30.588 1.00 79.62 86 ILE A N 1
ATOM 1399 C CA . ILE A 1 88 ? -6.418 19.229 29.616 1.00 77.60 86 ILE A CA 1
ATOM 1400 C C . ILE A 1 88 ? -6.422 20.492 28.765 1.00 79.19 86 ILE A C 1
ATOM 1401 O O . ILE A 1 88 ? -7.476 20.990 28.367 1.00 82.00 86 ILE A O 1
ATOM 1417 N N . SER A 1 89 ? -5.223 20.992 28.488 1.00 73.40 87 SER A N 1
ATOM 1418 C CA . SER A 1 89 ? -5.037 22.196 27.692 1.00 67.50 87 SER A CA 1
ATOM 1419 C C . SER A 1 89 ? -3.803 22.021 26.813 1.00 60.84 87 SER A C 1
ATOM 1420 O O . SER A 1 89 ? -3.353 20.897 26.591 1.00 63.37 87 SER A O 1
ATOM 1428 N N . THR A 1 90 ? -3.256 23.130 26.324 1.00 60.35 88 THR A N 1
ATOM 1429 C CA . THR A 1 90 ? -2.124 23.081 25.405 1.00 62.40 88 THR A CA 1
ATOM 1430 C C . THR A 1 90 ? -1.170 24.255 25.588 1.00 60.99 88 THR A C 1
ATOM 1431 O O . THR A 1 90 ? -1.591 25.378 25.867 1.00 55.21 88 THR A O 1
ATOM 1442 N N . TRP A 1 91 ? 0.119 23.981 25.409 1.00 67.64 89 TRP A N 1
ATOM 1443 C CA . TRP A 1 91 ? 1.135 25.024 25.381 1.00 70.60 89 TRP A CA 1
ATOM 1444 C C . TRP A 1 91 ? 1.273 25.605 23.975 1.00 72.48 89 TRP A C 1
ATOM 1445 O O . TRP A 1 91 ? 1.386 24.865 22.995 1.00 68.64 89 TRP A O 1
ATOM 1466 N N . GLN A 1 92 ? 1.264 26.931 23.885 1.00 75.13 90 GLN A N 1
ATOM 1467 C CA . GLN A 1 92 ? 1.498 27.620 22.620 1.00 73.45 90 GLN A CA 1
ATOM 1468 C C . GLN A 1 92 ? 2.993 27.825 22.410 1.00 75.87 90 GLN A C 1
ATOM 1469 O O . GLN A 1 92 ? 3.706 28.223 23.331 1.00 76.88 90 GLN A O 1
ATOM 1483 N N . HIS A 1 93 ? 3.463 27.551 21.197 1.00 79.77 91 HIS A N 1
ATOM 1484 C CA . HIS A 1 93 ? 4.884 27.658 20.885 1.00 83.52 91 HIS A CA 1
ATOM 1485 C C . HIS A 1 93 ? 5.186 28.928 20.100 1.00 90.80 91 HIS A C 1
ATOM 1486 O O . HIS A 1 93 ? 4.632 29.155 19.024 1.00 85.95 91 HIS A O 1
ATOM 1500 N N . LYS A 1 94 ? 6.068 29.750 20.660 1.00 103.63 92 LYS A N 1
ATOM 1501 C CA . LYS A 1 94 ? 6.490 30.995 20.032 1.00 114.15 92 LYS A CA 1
ATOM 1502 C C . LYS A 1 94 ? 7.956 30.926 19.618 1.00 111.91 92 LYS A C 1
ATOM 1503 O O . LYS A 1 94 ? 8.846 30.772 20.455 1.00 114.57 92 LYS A O 1
ATOM 1522 N N . VAL A 1 95 ? 8.190 31.037 18.315 1.00 121.14 93 VAL A N 1
ATOM 1523 C CA . VAL A 1 95 ? 9.532 31.033 17.751 1.00 125.57 93 VAL A CA 1
ATOM 1524 C C . VAL A 1 95 ? 9.596 32.127 16.689 1.00 124.59 93 VAL A C 1
ATOM 1525 O O . VAL A 1 95 ? 8.572 32.726 16.364 1.00 124.73 93 VAL A O 1
ATOM 1538 N N . PRO A 1 96 ? 10.796 32.417 16.162 1.00 130.72 94 PRO A N 1
ATOM 1539 C CA . PRO A 1 96 ? 10.844 33.402 15.077 1.00 131.83 94 PRO A CA 1
ATOM 1540 C C . PRO A 1 96 ? 10.517 32.790 13.717 1.00 133.17 94 PRO A C 1
ATOM 1541 O O . PRO A 1 96 ? 10.947 31.673 13.432 1.00 139.78 94 PRO A O 1
ATOM 1552 N N . PHE A 1 97 ? 9.758 33.514 12.898 1.00 129.10 95 PHE A N 1
ATOM 1553 C CA . PHE A 1 97 ? 9.455 33.071 11.540 1.00 133.93 95 PHE A CA 1
ATOM 1554 C C . PHE A 1 97 ? 10.748 32.882 10.758 1.00 133.05 95 PHE A C 1
ATOM 1555 O O . PHE A 1 97 ? 11.665 33.696 10.863 1.00 134.35 95 PHE A O 1
ATOM 1572 N N . GLY A 1 98 ? 10.823 31.807 9.980 1.00 130.35 96 GLY A N 1
ATOM 1573 C CA . GLY A 1 98 ? 12.042 31.487 9.261 1.00 132.49 96 GLY A CA 1
ATOM 1574 C C . GLY A 1 98 ? 11.855 30.555 8.079 1.00 131.11 96 GLY A C 1
ATOM 1575 O O . GLY A 1 98 ? 10.752 30.398 7.555 1.00 128.87 96 GLY A O 1
ATOM 1579 N N . VAL A 1 99 ? 12.955 29.933 7.666 1.00 132.76 97 VAL A N 1
ATOM 1580 C CA . VAL A 1 99 ? 12.979 29.066 6.494 1.00 136.41 97 VAL A CA 1
ATOM 1581 C C . VAL A 1 99 ? 12.148 27.803 6.705 1.00 136.41 97 VAL A C 1
ATOM 1582 O O . VAL A 1 99 ? 11.575 27.262 5.758 1.00 137.89 97 VAL A O 1
ATOM 1595 N N . TRP A 1 100 ? 12.088 27.344 7.951 1.00 124.96 98 TRP A N 1
ATOM 1596 C CA . TRP A 1 100 ? 11.426 26.086 8.291 1.00 120.18 98 TRP A CA 1
ATOM 1597 C C . TRP A 1 100 ? 9.966 26.030 7.849 1.00 118.12 98 TRP A C 1
ATOM 1598 O O . TRP A 1 100 ? 9.397 24.947 7.720 1.00 115.30 98 TRP A O 1
ATOM 1619 N N . TRP A 1 101 ? 9.358 27.190 7.620 1.00 113.88 99 TRP A N 1
ATOM 1620 C CA . TRP A 1 101 ? 7.967 27.234 7.185 1.00 110.48 99 TRP A CA 1
ATOM 1621 C C . TRP A 1 101 ? 7.835 26.707 5.759 1.00 117.55 99 TRP A C 1
ATOM 1622 O O . TRP A 1 101 ? 6.916 25.946 5.455 1.00 112.69 99 TRP A O 1
ATOM 1643 N N . GLU A 1 102 ? 8.754 27.112 4.889 1.00 124.29 100 GLU A N 1
ATOM 1644 C CA . GLU A 1 102 ? 8.782 26.613 3.519 1.00 124.07 100 GLU A CA 1
ATOM 1645 C C . GLU A 1 102 ? 9.301 25.183 3.493 1.00 119.41 100 GLU A C 1
ATOM 1646 O O . GLU A 1 102 ? 8.806 24.345 2.737 1.00 116.10 100 GLU A O 1
ATOM 1658 N N . THR A 1 103 ? 10.307 24.915 4.321 1.00 116.61 101 THR A N 1
ATOM 1659 C CA . THR A 1 103 ? 10.891 23.584 4.417 1.00 112.44 101 THR A CA 1
ATOM 1660 C C . THR A 1 103 ? 9.827 22.580 4.842 1.00 110.04 101 THR A C 1
ATOM 1661 O O . THR A 1 103 ? 9.751 21.477 4.302 1.00 112.67 101 THR A O 1
ATOM 1672 N N . LEU A 1 104 ? 9.002 22.977 5.806 1.00 108.06 102 LEU A N 1
ATOM 1673 C CA . LEU A 1 104 ? 7.900 22.144 6.270 1.00 109.52 102 LEU A CA 1
ATOM 1674 C C . LEU A 1 104 ? 6.868 21.957 5.169 1.00 111.33 102 LEU A C 1
ATOM 1675 O O . LEU A 1 104 ? 6.252 20.898 5.054 1.00 111.72 102 LEU A O 1
ATOM 1691 N N . GLN A 1 105 ? 6.677 22.998 4.367 1.00 111.99 103 GLN A N 1
ATOM 1692 C CA . GLN A 1 105 ? 5.628 22.994 3.359 1.00 115.60 103 GLN A CA 1
ATOM 1693 C C . GLN A 1 105 ? 5.892 21.926 2.300 1.00 122.61 103 GLN A C 1
ATOM 1694 O O . GLN A 1 105 ? 5.050 21.066 2.066 1.00 122.46 103 GLN A O 1
ATOM 1708 N N . GLN A 1 106 ? 7.065 21.963 1.678 1.00 130.41 104 GLN A N 1
ATOM 1709 C CA . GLN A 1 106 ? 7.369 21.033 0.593 1.00 139.59 104 GLN A CA 1
ATOM 1710 C C . GLN A 1 106 ? 7.673 19.621 1.087 1.00 140.12 104 GLN A C 1
ATOM 1711 O O . GLN A 1 106 ? 7.518 18.654 0.340 1.00 143.60 104 GLN A O 1
ATOM 1725 N N . GLU A 1 107 ? 8.102 19.497 2.338 1.00 135.95 105 GLU A N 1
ATOM 1726 C CA . GLU A 1 107 ? 8.477 18.193 2.874 1.00 139.31 105 GLU A CA 1
ATOM 1727 C C . GLU A 1 107 ? 7.252 17.333 3.173 1.00 134.97 105 G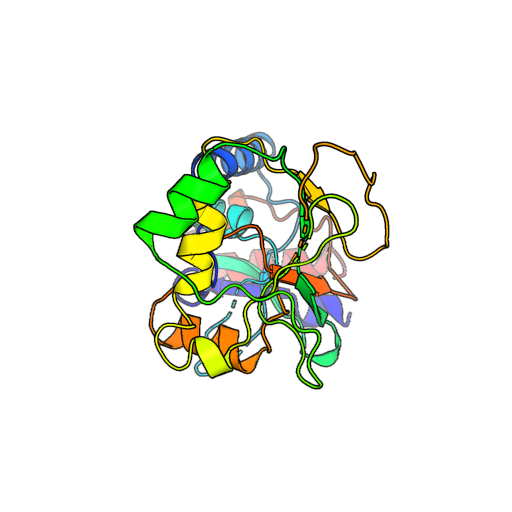LU A C 1
ATOM 1728 O O . GLU A 1 107 ? 7.307 16.108 3.051 1.00 135.33 105 GLU A O 1
ATOM 1740 N N . HIS A 1 108 ? 6.151 17.976 3.556 1.00 129.46 106 HIS A N 1
ATOM 1741 C CA . HIS A 1 108 ? 4.952 17.256 3.981 1.00 128.86 106 HIS A CA 1
ATOM 1742 C C . HIS A 1 108 ? 3.681 17.727 3.275 1.00 132.95 106 HIS A C 1
ATOM 1743 O O . HIS A 1 108 ? 2.694 16.992 3.229 1.00 129.78 106 HIS A O 1
ATOM 1757 N N . ARG A 1 109 ? 3.710 18.939 2.724 1.00 130.68 107 ARG A N 1
ATOM 1758 C CA . ARG A 1 109 ? 2.600 19.456 1.922 1.00 133.33 107 ARG A CA 1
ATOM 1759 C C . ARG A 1 109 ? 1.257 19.314 2.638 1.00 124.99 107 ARG A C 1
ATOM 1760 O O . ARG A 1 109 ? 0.330 18.680 2.132 1.00 127.40 107 ARG A O 1
ATOM 1781 N N . LEU A 1 110 ? 1.166 19.908 3.822 1.00 113.35 108 LEU A N 1
ATOM 1782 C CA . LEU A 1 110 ? -0.044 19.832 4.629 1.00 101.78 108 LEU A CA 1
ATOM 1783 C C . LEU A 1 110 ? -1.086 20.823 4.116 1.00 88.86 108 LEU A C 1
ATOM 1784 O O . LEU A 1 110 ? -0.731 21.875 3.585 1.00 81.95 108 LEU A O 1
ATOM 1800 N N . PRO A 1 111 ? -2.378 20.494 4.274 1.00 85.66 109 PRO A N 1
ATOM 1801 C CA . PRO A 1 111 ? -3.434 21.368 3.752 1.00 85.74 109 PRO A CA 1
ATOM 1802 C C . PRO A 1 111 ? -3.655 22.618 4.609 1.00 88.12 109 PRO A C 1
ATOM 1803 O O . PRO A 1 111 ? -4.686 22.751 5.270 1.00 84.36 109 PRO A O 1
ATOM 1814 N N . TRP A 1 112 ? -2.681 23.522 4.601 1.00 92.14 110 TRP A N 1
ATOM 1815 C CA . TRP A 1 112 ? -2.826 24.800 5.285 1.00 96.92 110 TRP A CA 1
ATOM 1816 C C . TRP A 1 112 ? -3.824 25.675 4.534 1.00 99.04 110 TRP A C 1
ATOM 1817 O O . TRP A 1 112 ? -3.807 25.728 3.303 1.00 104.35 110 TRP A O 1
ATOM 1838 N N . THR A 1 113 ? -4.696 26.351 5.277 1.00 99.88 111 THR A N 1
ATOM 1839 C CA . THR A 1 113 ? -5.717 27.208 4.680 1.00 98.72 111 THR A CA 1
ATOM 1840 C C . THR A 1 113 ? -5.943 28.454 5.525 1.00 88.80 111 THR A C 1
ATOM 1841 O O . THR A 1 113 ? -5.680 28.456 6.725 1.00 86.84 111 THR A O 1
ATOM 1852 N N . THR A 1 114 ? -6.449 29.505 4.887 1.00 88.14 112 THR A N 1
ATOM 1853 C CA . THR A 1 114 ? -6.734 30.767 5.560 1.00 84.15 112 THR A CA 1
ATOM 1854 C C . THR A 1 114 ? -8.197 30.817 6.015 1.00 82.99 112 THR A C 1
ATOM 1855 O O . THR A 1 114 ? -8.568 31.627 6.866 1.00 78.72 112 THR A O 1
ATOM 1866 N N . GLU A 1 115 ? -9.015 29.929 5.457 1.00 61.65 113 GLU A N 1
ATOM 1867 C CA . GLU A 1 115 ? -10.451 29.895 5.736 1.00 88.85 113 GLU A CA 1
ATOM 1868 C C . GLU A 1 115 ? -10.773 29.742 7.227 1.00 74.96 113 GLU A C 1
ATOM 1869 O O . GLU A 1 115 ? -10.203 28.891 7.911 1.00 70.41 113 GLU A O 1
ATOM 1881 N N . THR A 1 116 ? -11.695 30.572 7.713 1.00 73.12 114 THR A N 1
ATOM 1882 C CA . THR A 1 116 ? -12.176 30.494 9.092 1.00 71.99 114 THR A CA 1
ATOM 1883 C C . THR A 1 116 ? -13.521 29.768 9.131 1.00 69.01 114 THR A C 1
ATOM 1884 O O . THR A 1 116 ? -14.575 30.381 8.950 1.00 63.53 114 THR A O 1
ATOM 1895 N N . ARG A 1 117 ? -13.475 28.461 9.378 1.00 70.79 115 ARG A N 1
ATOM 1896 C CA . ARG A 1 117 ? -14.653 27.608 9.249 1.00 75.10 115 ARG A CA 1
ATOM 1897 C C . ARG A 1 117 ? -15.430 27.480 10.552 1.00 75.88 115 ARG A C 1
ATOM 1898 O O . ARG A 1 117 ? -14.977 27.924 11.609 1.00 75.14 115 ARG A O 1
ATOM 1919 N N . GLN A 1 118 ? -16.604 26.862 10.464 1.00 75.92 116 GLN A N 1
ATOM 1920 C CA . GLN A 1 118 ? -17.435 26.610 11.634 1.00 73.90 116 GLN A CA 1
ATOM 1921 C C . GLN A 1 118 ? -16.739 25.633 12.574 1.00 70.79 116 GLN A C 1
ATOM 1922 O O . GLN A 1 118 ? -16.985 25.635 13.781 1.00 71.22 116 GLN A O 1
ATOM 1936 N N . GLU A 1 119 ? -15.868 24.800 12.013 1.00 67.98 117 GLU A N 1
ATOM 1937 C CA . GLU A 1 119 ? -15.081 23.865 12.808 1.00 63.02 117 GLU A CA 1
ATOM 1938 C C . GLU A 1 119 ? -13.917 24.586 13.480 1.00 59.63 117 GLU A C 1
ATOM 1939 O O . GLU A 1 119 ? -13.510 25.667 13.046 1.00 56.48 117 GLU A O 1
ATOM 1951 N N . ALA A 1 120 ? -13.392 23.983 14.541 1.00 59.32 118 ALA A N 1
ATOM 1952 C CA . ALA A 1 120 ? -12.245 24.534 15.249 1.00 58.50 118 ALA A CA 1
ATOM 1953 C C . ALA A 1 120 ? -10.950 24.047 14.605 1.00 55.67 118 ALA A C 1
ATOM 1954 O O . ALA A 1 120 ? -10.878 22.904 14.153 1.00 55.57 118 ALA A O 1
ATOM 1961 N N . PRO A 1 121 ? -9.926 24.913 14.550 1.00 56.16 119 PRO A N 1
ATOM 1962 C CA . PRO A 1 121 ? -8.641 24.470 13.997 1.00 57.72 119 PRO A CA 1
ATOM 1963 C C . PRO A 1 121 ? -7.967 23.388 14.837 1.00 60.82 119 PRO A C 1
ATOM 1964 O O . PRO A 1 121 ? -7.893 23.508 16.061 1.00 60.33 119 PRO A O 1
ATOM 1975 N N . PHE A 1 122 ? -7.484 22.344 14.174 1.00 63.93 120 PHE A N 1
ATOM 1976 C CA . PHE A 1 122 ? -6.694 21.313 14.832 1.00 64.52 120 PHE A CA 1
ATOM 1977 C C . PHE A 1 122 ? -5.314 21.877 15.170 1.00 64.34 120 PHE A C 1
ATOM 1978 O O . PHE A 1 122 ? -4.755 21.589 16.229 1.00 65.32 120 PHE A O 1
ATOM 1995 N N . ILE A 1 123 ? -4.781 22.690 14.261 1.00 64.12 121 ILE A N 1
ATOM 1996 C CA . ILE A 1 123 ? -3.533 23.416 14.484 1.00 62.38 121 ILE A CA 1
ATOM 1997 C C . ILE A 1 123 ? -3.676 24.818 13.897 1.00 63.49 121 ILE A C 1
ATOM 1998 O O . ILE A 1 123 ? -4.434 25.022 12.948 1.00 64.93 121 ILE A O 1
ATOM 2014 N N . THR A 1 124 ? -2.951 25.778 14.466 1.00 63.44 122 THR A N 1
ATOM 2015 C CA . THR A 1 124 ? -3.009 27.162 14.010 1.00 63.07 122 THR A CA 1
ATOM 2016 C C . THR A 1 124 ? -1.608 27.753 13.879 1.00 69.01 122 THR A C 1
ATOM 2017 O O . THR A 1 124 ? -0.741 27.508 14.719 1.00 71.21 122 THR A O 1
ATOM 2045 N N . CYS A 1 126 ? 0.161 31.494 13.397 1.00 87.59 124 CYS A N 1
ATOM 2046 C CA . CYS A 1 126 ? -0.072 32.933 13.460 1.00 92.81 124 CYS A CA 1
ATOM 2047 C C . CYS A 1 126 ? 1.175 33.715 13.079 1.00 108.60 124 CYS A C 1
ATOM 2048 O O . CYS A 1 126 ? 2.204 33.597 13.732 1.00 108.86 124 CYS A O 1
ATOM 2056 N N . HIS A 1 127 ? 1.072 34.522 12.028 1.00 107.87 125 HIS A N 1
ATOM 2057 C CA . HIS A 1 127 ? 2.182 35.357 11.579 1.00 117.48 125 HIS A CA 1
ATOM 2058 C C . HIS A 1 127 ? 1.645 36.709 11.121 1.00 128.88 125 HIS A C 1
ATOM 2059 O O . HIS A 1 127 ? 0.958 36.799 10.105 1.00 130.30 125 HIS A O 1
ATOM 2073 N N . GLY A 1 128 ? 1.959 37.759 11.874 1.00 145.68 126 GLY A N 1
ATOM 2074 C CA . GLY A 1 128 ? 1.365 39.062 11.638 1.00 158.25 126 GLY A CA 1
ATOM 2075 C C . GLY A 1 128 ? -0.111 39.016 11.980 1.00 161.43 126 GLY A C 1
ATOM 2076 O O . GLY A 1 128 ? -0.497 38.429 12.991 1.00 150.42 126 GLY A O 1
ATOM 2080 N N . ASP A 1 129 ? -0.937 39.632 11.139 1.00 176.13 127 ASP A N 1
ATOM 2081 C CA . ASP A 1 129 ? -2.387 39.597 11.316 1.00 173.13 127 ASP A CA 1
ATOM 2082 C C . ASP A 1 129 ? -3.018 38.531 10.419 1.00 171.35 127 ASP A C 1
ATOM 2083 O O . ASP A 1 129 ? -4.184 38.637 10.032 1.00 168.83 127 ASP A O 1
ATOM 2092 N N . THR A 1 130 ? -2.234 37.504 10.099 1.00 175.81 128 THR A N 1
ATOM 2093 C CA . THR A 1 130 ? -2.701 36.387 9.283 1.00 185.24 128 THR A CA 1
ATOM 2094 C C . THR A 1 130 ? -2.759 35.113 10.120 1.00 174.55 128 THR A C 1
ATOM 2095 O O . THR A 1 130 ? -2.040 34.983 11.110 1.00 182.61 128 THR A O 1
ATOM 2106 N N . GLU A 1 131 ? -3.621 34.181 9.721 1.00 158.26 129 GLU A N 1
ATOM 2107 C CA . GLU A 1 131 ? -3.744 32.903 10.414 1.00 147.13 129 GLU A CA 1
ATOM 2108 C C . GLU A 1 131 ? -4.011 31.759 9.442 1.00 130.43 129 GLU A C 1
ATOM 2109 O O . GLU A 1 131 ? -4.974 31.794 8.675 1.00 124.45 129 GLU A O 1
ATOM 2121 N N . GLN A 1 132 ? -3.146 30.748 9.488 1.00 113.60 130 GLN A N 1
ATOM 2122 C CA . GLN A 1 132 ? -3.314 29.534 8.696 1.00 106.37 130 GLN A CA 1
ATOM 2123 C C . GLN A 1 132 ? -3.655 28.358 9.605 1.00 88.63 130 GLN A C 1
ATOM 2124 O O . GLN A 1 132 ? -3.103 28.234 10.699 1.00 76.80 130 GLN A O 1
ATOM 2138 N N . TYR A 1 133 ? -4.555 27.4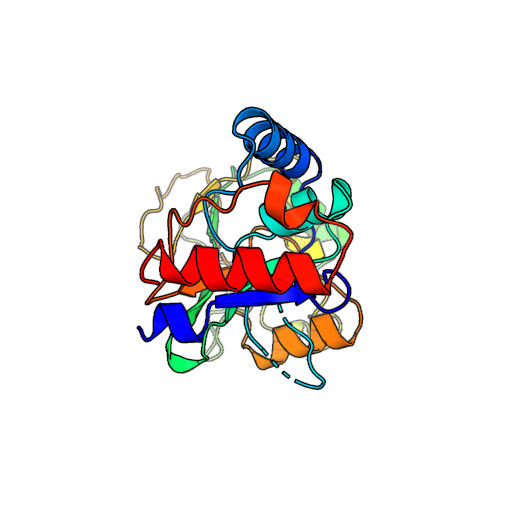94 9.142 1.00 78.35 131 TYR A N 1
ATOM 2139 C CA . TYR A 1 133 ? -5.076 26.410 9.967 1.00 69.12 131 TYR A CA 1
ATOM 2140 C C . TYR A 1 133 ? -4.947 25.034 9.321 1.00 73.52 131 TYR A C 1
ATOM 2141 O O . TYR A 1 133 ? -4.853 24.909 8.098 1.00 73.11 131 TYR A O 1
ATOM 2159 N N . LEU A 1 134 ? -4.941 24.009 10.169 1.00 73.64 132 LEU A N 1
ATOM 2160 C CA . LEU A 1 134 ? -5.209 22.640 9.750 1.00 78.56 132 LEU A CA 1
ATOM 2161 C C . LEU A 1 134 ? -6.545 22.211 10.327 1.00 73.99 132 LEU A C 1
ATOM 2162 O O . LEU A 1 134 ? -6.780 22.359 11.527 1.00 71.15 132 LEU A O 1
ATOM 2178 N N . TYR A 1 135 ? -7.416 21.690 9.473 1.00 73.62 133 TYR A N 1
ATOM 2179 C CA . TYR A 1 135 ? -8.679 21.127 9.923 1.00 7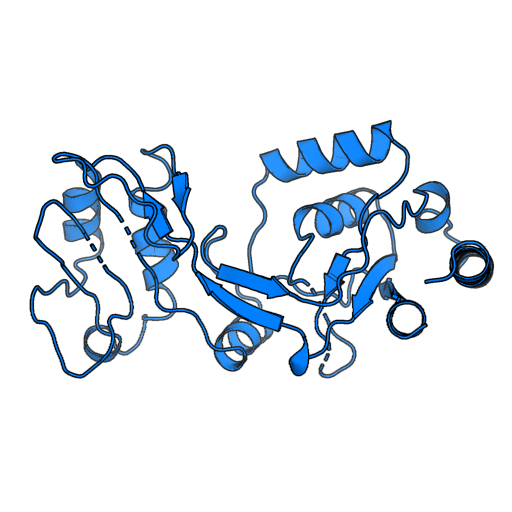5.39 133 TYR A CA 1
ATOM 2180 C C . TYR A 1 135 ? -8.616 19.615 9.779 1.00 82.41 133 TYR A C 1
ATOM 2181 O O . TYR A 1 135 ? -8.359 19.098 8.691 1.00 87.20 133 TYR A O 1
ATOM 2199 N N . THR A 1 136 ? -8.841 18.920 10.890 1.00 86.36 134 THR A N 1
ATOM 2200 C CA . THR A 1 136 ? -8.687 17.469 10.958 1.00 94.29 134 THR A CA 1
ATOM 2201 C C . THR A 1 136 ? -9.407 16.735 9.820 1.00 100.92 134 THR A C 1
ATOM 2202 O O . THR A 1 136 ? -9.028 15.621 9.459 1.00 101.01 134 THR A O 1
ATOM 2213 N N . LYS A 1 137 ? -10.433 17.364 9.254 1.00 101.85 135 LYS A N 1
ATOM 2214 C CA . LYS A 1 137 ? -11.136 16.796 8.108 1.00 111.70 135 LYS A CA 1
ATOM 2215 C C . LYS A 1 137 ? -10.228 16.744 6.884 1.00 128.49 135 LYS A C 1
ATOM 2216 O O . LYS A 1 137 ? -10.126 15.712 6.221 1.00 138.77 135 LYS A O 1
ATOM 2235 N N . ASP A 1 138 ? -9.575 17.864 6.587 1.00 129.46 136 ASP A N 1
ATOM 2236 C CA . ASP A 1 138 ? -8.659 17.942 5.454 1.00 140.30 136 ASP A CA 1
ATOM 2237 C C . ASP A 1 138 ? -7.543 16.920 5.599 1.00 143.00 136 ASP A C 1
ATOM 2238 O O . ASP A 1 138 ? -7.064 16.363 4.611 1.00 138.66 136 ASP A O 1
ATOM 2247 N N . LEU A 1 139 ? -7.134 16.676 6.838 1.00 161.40 137 LEU A N 1
ATOM 2248 C CA . LEU A 1 139 ? -6.106 15.685 7.119 1.00 166.90 137 LEU A CA 1
ATOM 2249 C C . LEU A 1 139 ? -6.692 14.283 6.995 1.00 166.73 137 LEU A C 1
ATOM 2250 O O . LEU A 1 139 ? -6.095 13.403 6.376 1.00 175.81 137 LEU A O 1
ATOM 2266 N N . GLY A 1 140 ? -7.873 14.088 7.575 1.00 161.65 138 GLY A N 1
ATOM 2267 C CA . GLY A 1 140 ? -8.512 12.785 7.581 1.00 194.00 138 GLY A CA 1
ATOM 2268 C C . GLY A 1 140 ? -7.714 11.803 8.414 1.00 209.60 138 GLY A C 1
ATOM 2269 O O . GLY A 1 140 ? -7.552 11.989 9.620 1.00 206.93 138 GLY A O 1
ATOM 2273 N N . GLU A 1 141 ? -7.215 10.753 7.771 1.00 256.57 139 GLU A N 1
ATOM 2274 C CA . GLU A 1 141 ? -6.305 9.825 8.427 1.00 277.34 139 GLU A CA 1
ATOM 2275 C C . GLU A 1 141 ? -4.929 10.479 8.488 1.00 314.22 139 GLU A C 1
ATOM 2276 O O . GLU A 1 141 ? -4.729 11.553 7.920 1.00 328.88 139 GLU A O 1
ATOM 2288 N N . ALA A 1 142 ? -3.992 9.842 9.182 1.00 336.09 140 ALA A N 1
ATOM 2289 C CA . ALA A 1 142 ? -2.643 10.378 9.346 1.00 344.51 140 ALA A CA 1
ATOM 2290 C C . ALA A 1 142 ? -2.669 11.722 10.075 1.00 326.32 140 ALA A C 1
ATOM 2291 O O . ALA A 1 142 ? -1.730 12.512 9.968 1.00 343.57 140 ALA A O 1
ATOM 2298 N N . HIS A 1 143 ? -3.745 11.972 10.818 1.00 284.84 141 HIS A N 1
ATOM 2299 C CA . HIS A 1 143 ? -3.869 13.196 11.602 1.00 237.75 141 HIS A CA 1
ATOM 2300 C C . HIS A 1 143 ? -3.305 12.988 13.005 1.00 215.15 141 HIS A C 1
ATOM 2301 O O . HIS A 1 143 ? -3.178 13.937 13.780 1.00 216.60 141 HIS A O 1
ATOM 2315 N N . PHE A 1 144 ? -2.973 11.742 13.330 1.00 192.27 142 PHE A N 1
ATOM 2316 C CA . PHE A 1 144 ? -2.303 11.434 14.588 1.00 179.83 142 PHE A CA 1
ATOM 2317 C C . PHE A 1 144 ? -0.838 11.851 14.518 1.00 161.45 142 PHE A C 1
ATOM 2318 O O . PHE A 1 144 ? -0.239 12.233 15.523 1.00 153.33 142 PHE A O 1
ATOM 2335 N N . GLN A 1 145 ? -0.273 11.778 13.316 1.00 158.91 143 GLN A N 1
ATOM 2336 C CA . GLN A 1 145 ? 1.165 11.924 13.124 1.00 157.17 143 GLN A CA 1
ATOM 2337 C C . GLN A 1 145 ? 1.584 13.362 12.829 1.00 158.39 143 GLN A C 1
ATOM 2338 O O . GLN A 1 145 ? 2.748 13.718 13.010 1.00 160.29 143 GLN A O 1
ATOM 2352 N N . VAL A 1 146 ? 0.640 14.183 12.378 1.00 153.76 144 VAL A N 1
ATOM 2353 C CA . VAL A 1 146 ? 0.955 15.536 11.926 1.00 149.31 144 VAL A CA 1
ATOM 2354 C C . VAL A 1 146 ? 1.563 16.385 13.044 1.00 133.10 144 VAL A C 1
ATOM 2355 O O . VAL A 1 146 ? 2.390 17.259 12.780 1.00 130.48 144 VAL A O 1
ATOM 2368 N N . TRP A 1 147 ? 1.154 16.129 14.284 1.00 118.94 145 TRP A N 1
ATOM 2369 C CA . TRP A 1 147 ? 1.727 16.820 15.438 1.00 105.25 145 TRP A CA 1
ATOM 2370 C C . TRP A 1 147 ? 3.245 16.731 15.419 1.00 98.30 145 TRP A C 1
ATOM 2371 O O . TRP A 1 147 ? 3.940 17.737 15.552 1.00 91.45 145 TRP A O 1
ATOM 2392 N N . GLU A 1 148 ? 3.749 15.515 15.245 1.00 101.05 146 GLU A N 1
ATOM 2393 C CA . GLU A 1 148 ? 5.184 15.273 15.223 1.00 103.57 146 GLU A CA 1
ATOM 2394 C C . GLU A 1 148 ? 5.852 16.010 14.068 1.00 92.85 146 GLU A C 1
ATOM 2395 O O . GLU A 1 148 ? 6.998 16.438 14.174 1.00 85.79 146 GLU A O 1
ATOM 2407 N N . LYS A 1 149 ? 5.125 16.166 12.967 1.00 94.29 147 LYS A N 1
ATOM 2408 C CA . LYS A 1 149 ? 5.680 16.783 11.768 1.00 99.32 147 LYS A CA 1
ATOM 2409 C C . LYS A 1 149 ? 5.744 18.303 11.900 1.00 96.32 147 LYS A C 1
ATOM 2410 O O . LYS A 1 149 ? 6.741 18.923 11.530 1.00 99.48 147 LYS A O 1
ATOM 2429 N N . VAL A 1 150 ? 4.681 18.897 12.432 1.00 83.33 148 VAL A N 1
ATOM 2430 C CA . VAL A 1 150 ? 4.614 20.346 12.586 1.00 76.19 148 VAL A CA 1
ATOM 2431 C C . VAL A 1 150 ? 5.558 20.820 13.687 1.00 80.10 148 VAL A C 1
ATOM 2432 O O . VAL A 1 150 ? 6.245 21.827 13.533 1.00 61.99 148 VAL A O 1
ATOM 2445 N N . VAL A 1 151 ? 5.586 20.096 14.801 1.00 76.84 149 VAL A N 1
ATOM 2446 C CA . VAL A 1 151 ? 6.448 20.466 15.916 1.00 77.36 149 VAL A CA 1
ATOM 2447 C C . VAL A 1 151 ? 7.917 20.333 15.527 1.00 84.03 149 VAL A C 1
ATOM 2448 O O . VAL A 1 151 ? 8.713 21.233 15.784 1.00 87.23 149 VAL A O 1
ATOM 2461 N N . ALA A 1 152 ? 8.267 19.216 14.897 1.00 89.35 150 ALA A N 1
ATOM 2462 C CA . ALA A 1 152 ? 9.660 18.918 14.572 1.00 95.15 150 ALA A CA 1
ATOM 2463 C C . ALA A 1 152 ? 10.271 19.931 13.605 1.00 104.04 150 ALA A C 1
ATOM 2464 O O . ALA A 1 152 ? 11.494 20.064 13.535 1.00 108.58 150 ALA A O 1
ATOM 2471 N N . SER A 1 153 ? 9.428 20.642 12.861 1.00 110.59 151 SER A N 1
ATOM 2472 C CA . SER A 1 153 ? 9.912 21.588 11.860 1.00 119.00 151 SER A CA 1
ATOM 2473 C C . SER A 1 153 ? 10.659 22.752 12.508 1.00 123.88 151 SER A C 1
ATOM 2474 O O . SER A 1 153 ? 11.849 22.948 12.262 1.00 128.69 151 SER A O 1
ATOM 2482 N N . TYR A 1 154 ? 9.956 23.519 13.336 1.00 120.36 152 TYR A N 1
ATOM 2483 C CA . TYR A 1 154 ? 10.557 24.668 14.008 1.00 119.36 152 TYR A CA 1
ATOM 2484 C C . TYR A 1 154 ? 11.369 24.229 15.227 1.00 117.59 152 TYR A C 1
ATOM 2485 O O . TYR A 1 154 ? 12.406 24.815 15.530 1.00 120.94 152 TYR A O 1
ATOM 2503 N N . SER A 1 155 ? 10.899 23.197 15.923 1.00 116.59 153 SER A N 1
ATOM 2504 C CA . SER A 1 155 ? 11.608 22.694 17.094 1.00 121.32 153 SER A CA 1
ATOM 2505 C C . SER A 1 155 ? 12.891 21.997 16.663 1.00 125.48 153 SER A C 1
ATOM 2506 O O . SER A 1 155 ? 12.860 20.877 16.152 1.00 125.88 153 SER A O 1
ATOM 2514 N N . GLY A 1 156 ? 14.016 22.673 16.874 1.00 129.15 154 GLY A N 1
ATOM 2515 C CA . GLY A 1 156 ? 15.314 22.162 16.473 1.00 132.91 154 GLY A CA 1
ATOM 2516 C C . GLY A 1 156 ? 16.170 23.276 15.902 1.00 134.90 154 GLY A C 1
ATOM 2517 O O . GLY A 1 156 ? 17.297 23.497 16.347 1.00 133.90 154 GLY A O 1
ATOM 2521 N N . CYS A 1 157 ? 15.625 23.976 14.912 1.00 134.45 155 CYS A N 1
ATOM 2522 C CA . CYS A 1 157 ? 16.295 25.126 14.317 1.00 135.51 155 CYS A CA 1
ATOM 2523 C C . CYS A 1 157 ? 15.854 26.424 14.994 1.00 130.24 155 CYS A C 1
ATOM 2524 O O . CYS A 1 157 ? 16.343 27.504 14.659 1.00 129.89 155 CYS A O 1
ATOM 2532 N N . CYS A 1 158 ? 14.927 26.310 15.943 1.00 126.85 156 CYS A N 1
ATOM 2533 C CA . CYS A 1 158 ? 14.474 27.452 16.732 1.00 123.85 156 CYS A CA 1
ATOM 2534 C C . CYS A 1 158 ? 14.530 27.134 18.221 1.00 118.99 156 CYS A C 1
ATOM 2535 O O . CYS A 1 158 ? 14.449 25.972 18.622 1.00 117.13 156 CYS A O 1
ATOM 2543 N N . SER A 1 159 ? 14.675 28.177 19.031 1.00 118.32 157 SER A N 1
ATOM 2544 C CA . SER A 1 159 ? 14.596 28.049 20.480 1.00 115.83 157 SER A CA 1
ATOM 2545 C C . SER A 1 159 ? 13.150 28.247 20.914 1.00 109.97 157 SER A C 1
ATOM 2546 O O . SER A 1 159 ? 12.654 29.373 20.950 1.00 109.02 157 SER A O 1
ATOM 2554 N N . VAL A 1 160 ? 12.475 27.150 21.240 1.00 106.84 158 VAL A N 1
ATOM 2555 C CA . VAL A 1 160 ? 11.048 27.195 21.538 1.00 105.58 158 VAL A CA 1
ATOM 2556 C C . VAL A 1 160 ? 10.755 27.870 22.877 1.00 110.08 158 VAL A C 1
ATOM 2557 O O . VAL A 1 160 ? 11.499 27.709 23.846 1.00 111.06 158 VAL A O 1
ATOM 2570 N N . GLU A 1 161 ? 9.662 28.627 22.908 1.00 111.64 159 GLU A N 1
ATOM 2571 C CA . GLU A 1 161 ? 9.203 29.309 24.114 1.00 114.09 159 GLU A CA 1
ATOM 2572 C C . GLU A 1 161 ? 7.745 28.955 24.379 1.00 109.36 159 GLU A C 1
ATOM 2573 O O . GLU A 1 161 ? 6.859 29.290 23.591 1.00 107.39 159 GLU A O 1
ATOM 2585 N N . ARG A 1 162 ? 7.503 28.276 25.495 1.00 109.42 160 ARG A N 1
ATOM 2586 C CA . ARG A 1 162 ? 6.161 27.826 25.837 1.00 110.42 160 ARG A CA 1
ATOM 2587 C C . ARG A 1 162 ? 5.341 29.003 26.359 1.00 115.85 160 ARG A C 1
ATOM 2588 O O . ARG A 1 162 ? 5.831 29.800 27.160 1.00 117.86 160 ARG A O 1
ATOM 2609 N N . ILE A 1 163 ? 4.099 29.113 25.896 1.00 135.42 161 ILE A N 1
ATOM 2610 C CA . ILE A 1 163 ? 3.193 30.161 26.356 1.00 158.40 161 ILE A CA 1
ATOM 2611 C C . ILE A 1 163 ? 1.808 29.578 26.614 1.00 198.41 161 ILE A C 1
ATOM 2612 O O . ILE A 1 163 ? 1.304 28.776 25.828 1.00 217.53 161 ILE A O 1
ATOM 2628 N N . ALA A 1 164 ? 1.201 29.989 27.723 1.00 208.43 162 ALA A N 1
ATOM 2629 C CA . ALA A 1 164 ? -0.126 29.516 28.100 1.00 220.70 162 ALA A CA 1
ATOM 2630 C C . ALA A 1 164 ? -1.204 30.357 27.426 1.00 229.11 162 ALA A C 1
ATOM 2631 O O . ALA A 1 164 ? -0.926 31.435 26.904 1.00 233.00 162 ALA A O 1
ATOM 2638 N N . GLN A 1 165 ? -2.438 29.864 27.449 1.00 223.23 163 GLN A N 1
ATOM 2639 C CA . GLN A 1 165 ? -3.544 30.538 26.776 1.00 204.87 163 GLN A CA 1
ATOM 2640 C C . GLN A 1 165 ? -4.125 31.663 27.630 1.00 193.61 163 GLN A C 1
ATOM 2641 O O . GLN A 1 165 ? -5.336 31.730 27.843 1.00 206.87 163 GLN A O 1
ATOM 2655 N N . GLY A 1 166 ? -3.253 32.547 28.109 1.00 171.17 164 GLY A N 1
ATOM 2656 C CA . GLY A 1 166 ? -3.662 33.676 28.925 1.00 183.15 164 GLY A CA 1
ATOM 2657 C C . GLY A 1 166 ? -3.611 34.979 28.151 1.00 196.92 164 GLY A C 1
ATOM 2658 O O . GLY A 1 166 ? -3.621 36.060 28.741 1.00 200.45 164 GLY A O 1
ATOM 2662 N N . THR A 1 167 ? -3.566 34.872 26.825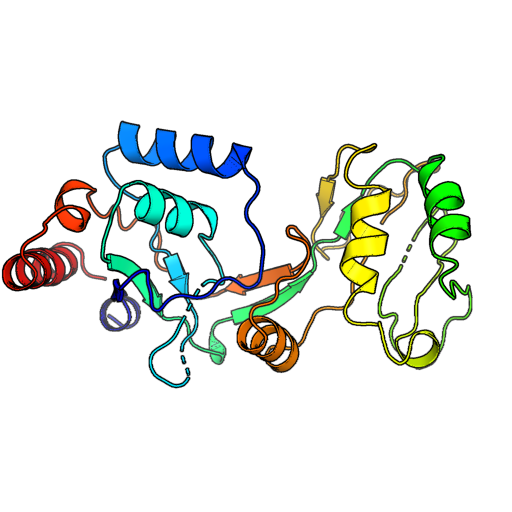 1.00 201.04 165 THR A N 1
ATOM 2663 C CA . THR A 1 167 ? -3.388 36.029 25.951 1.00 213.18 165 THR A CA 1
ATOM 2664 C C . THR A 1 167 ? -2.191 36.853 26.409 1.00 227.43 165 THR A C 1
ATOM 2665 O O . THR A 1 167 ? -2.297 38.059 26.635 1.00 222.91 165 THR A O 1
ATOM 2676 N N . TYR A 1 168 ? -1.053 36.178 26.536 1.00 244.31 166 TYR A N 1
ATOM 2677 C CA . TYR A 1 168 ? 0.198 36.809 26.934 1.00 260.92 166 TYR A CA 1
ATOM 2678 C C . TYR A 1 168 ? 1.213 36.982 25.788 1.00 258.62 166 TYR A C 1
ATOM 2679 O O . TYR A 1 168 ? 2.388 37.248 26.048 1.00 290.95 166 TYR A O 1
ATOM 2697 N N . PRO A 1 169 ? 0.777 36.865 24.517 1.00 291.66 167 PRO A N 1
ATOM 2698 C CA . PRO A 1 169 ? 1.825 36.918 23.499 1.00 304.10 167 PRO A CA 1
ATOM 2699 C C . PRO A 1 169 ? 2.224 38.344 23.149 1.00 286.92 167 PRO A C 1
ATOM 2700 O O . PRO A 1 169 ? 1.393 39.247 23.254 1.00 283.73 167 PRO A O 1
ATOM 2711 N N . CYS A 1 170 ? 3.475 38.543 22.749 1.00 284.10 168 CYS A N 1
ATOM 2712 C CA . CYS A 1 170 ? 3.869 39.789 22.110 1.00 268.33 168 CYS A CA 1
ATOM 2713 C C . CYS A 1 170 ? 3.699 39.592 20.606 1.00 249.64 168 CYS A C 1
ATOM 2714 O O . CYS A 1 170 ? 4.266 38.669 20.020 1.00 254.22 168 CYS A O 1
ATOM 2722 N N . LEU A 1 171 ? 2.875 40.432 19.992 1.00 220.35 169 LEU A N 1
ATOM 2723 C CA . LEU A 1 171 ? 2.601 40.310 18.567 1.00 209.97 169 LEU A CA 1
ATOM 2724 C C . LEU A 1 171 ? 3.734 40.936 17.771 1.00 217.88 169 LEU A C 1
ATOM 2725 O O . LEU A 1 171 ? 3.594 42.032 17.227 1.00 225.03 169 LEU A O 1
ATOM 2741 N N . SER A 1 172 ? 4.868 40.246 17.711 1.00 215.70 170 SER A N 1
ATOM 2742 C CA . SER A 1 172 ? 6.001 40.761 16.959 1.00 219.61 170 SER A CA 1
ATOM 2743 C C . SER A 1 172 ? 5.705 40.638 15.473 1.00 235.31 170 SER A C 1
ATOM 2744 O O . SER A 1 172 ? 5.015 39.716 15.033 1.00 239.43 170 SER A O 1
ATOM 2752 N N . GLN A 1 173 ? 6.234 41.583 14.708 1.00 248.64 171 GLN A N 1
ATOM 2753 C CA . GLN A 1 173 ? 6.021 41.630 13.271 1.00 254.54 171 GLN A CA 1
ATOM 2754 C C . GLN A 1 173 ? 6.659 40.402 12.635 1.00 267.30 171 GLN A C 1
ATOM 2755 O O . GLN A 1 173 ? 6.234 39.939 11.575 1.00 273.82 171 GLN A O 1
ATOM 2769 N N . GLN A 1 174 ? 7.681 39.883 13.309 1.00 263.01 172 GLN A N 1
ATOM 2770 C CA . GLN A 1 174 ? 8.518 38.814 12.781 1.00 250.57 172 GLN A CA 1
ATOM 2771 C C . GLN A 1 174 ? 8.207 37.464 13.429 1.00 242.40 172 GLN A C 1
ATOM 2772 O O . GLN A 1 174 ? 8.531 36.416 12.869 1.00 252.07 172 GLN A O 1
ATOM 2786 N N . ASP A 1 175 ? 7.575 37.479 14.600 1.00 221.20 173 ASP A N 1
ATOM 2787 C CA . ASP A 1 175 ? 7.338 36.239 15.341 1.00 190.01 173 ASP A CA 1
ATOM 2788 C C . ASP A 1 175 ? 6.184 35.426 14.779 1.00 176.97 173 ASP A C 1
ATOM 2789 O O . ASP A 1 175 ? 5.292 35.953 14.114 1.00 173.64 173 ASP A O 1
ATOM 2798 N N . VAL A 1 176 ? 6.225 34.129 15.065 1.00 154.31 174 VAL A N 1
ATOM 2799 C CA . VAL A 1 176 ? 5.140 33.216 14.746 1.00 132.89 174 VAL A CA 1
ATOM 2800 C C . VAL A 1 176 ? 4.678 32.542 16.034 1.00 109.00 174 VAL A C 1
ATOM 2801 O O . VAL A 1 176 ? 5.467 32.373 16.965 1.00 103.64 174 VAL A O 1
ATOM 2814 N N . LEU A 1 177 ? 3.403 32.165 16.088 1.00 97.36 175 LEU A N 1
ATOM 2815 C CA . LEU A 1 177 ? 2.844 31.515 17.269 1.00 84.32 175 LEU A CA 1
ATOM 2816 C C . LEU A 1 177 ? 2.054 30.265 16.896 1.00 78.58 175 LEU A C 1
ATOM 2817 O O . LEU A 1 177 ? 0.978 30.351 16.302 1.00 75.56 175 LEU A O 1
ATOM 2850 N N . LYS A 1 179 ? -0.211 26.968 17.691 1.00 61.05 177 LYS A N 1
ATOM 2851 C CA . LYS A 1 179 ? -1.241 26.562 18.638 1.00 58.29 177 LYS A CA 1
ATOM 2852 C C . LYS A 1 179 ? -1.821 25.212 18.249 1.00 59.93 177 LYS A C 1
ATOM 2853 O O . LYS A 1 179 ? -2.033 24.941 17.067 1.00 61.98 177 LYS A O 1
ATOM 2872 N N . TYR A 1 180 ? -2.085 24.375 19.248 1.00 61.42 178 TYR A N 1
ATOM 2873 C CA . TYR A 1 180 ? -2.607 23.034 19.009 1.00 60.33 178 TYR A CA 1
ATOM 2874 C C . TYR A 1 180 ? -3.895 22.797 19.769 1.00 60.27 178 TYR A C 1
ATOM 2875 O O . TYR A 1 180 ? -4.006 23.126 20.949 1.00 58.09 178 TYR A O 1
ATOM 2893 N N . GLN A 1 181 ? -4.874 22.229 19.075 1.00 63.70 179 GLN A N 1
ATOM 2894 C CA . GLN A 1 181 ? -6.135 21.876 19.702 1.00 71.70 179 GLN A CA 1
ATOM 2895 C C . GLN A 1 181 ? -5.869 20.859 20.810 1.00 71.15 179 GLN A C 1
ATOM 2896 O O . GLN A 1 181 ? -5.156 19.880 20.590 1.00 69.63 179 GLN A O 1
ATOM 2910 N N . PRO A 1 182 ? -6.423 21.093 22.011 1.00 72.58 180 PRO A N 1
ATOM 2911 C CA . PRO A 1 182 ? -6.196 20.124 23.088 1.00 71.60 180 PRO A CA 1
ATOM 2912 C C . PRO A 1 182 ? -6.769 18.745 22.778 1.00 65.07 180 PRO A C 1
ATOM 2913 O O . PRO A 1 182 ? -7.837 18.638 22.173 1.00 64.35 180 PRO A O 1
ATOM 2924 N N . LEU A 1 183 ? -6.055 17.705 23.191 1.00 63.83 181 LEU A N 1
ATOM 2925 C CA . LEU A 1 183 ? -6.538 16.337 23.054 1.00 65.23 181 LEU A CA 1
A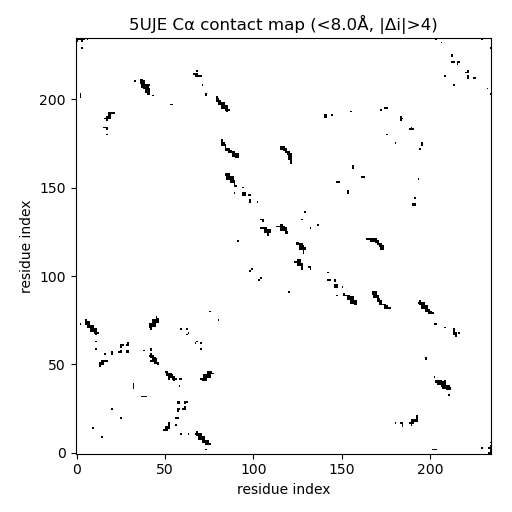TOM 2926 C C . LEU A 1 183 ? -7.525 16.013 24.168 1.00 64.14 181 LEU A C 1
ATOM 2927 O O . LEU A 1 183 ? -7.351 16.451 25.304 1.00 62.61 181 LEU A O 1
ATOM 2943 N N . SER A 1 184 ? -8.564 15.252 23.840 1.00 68.98 182 SER A N 1
ATOM 2944 C CA . SER A 1 184 ? -9.481 14.755 24.856 1.00 80.73 182 SER A CA 1
ATOM 2945 C C . SER A 1 184 ? -8.779 13.630 25.606 1.00 82.99 182 SER A C 1
ATOM 2946 O O . SER A 1 184 ? -7.754 13.126 25.145 1.00 81.27 182 SER A O 1
ATOM 2954 N N . TYR A 1 185 ? -9.318 13.236 26.755 1.00 91.50 183 TYR A N 1
ATOM 2955 C CA . TYR A 1 185 ? -8.694 12.175 27.536 1.00 92.89 183 TYR A CA 1
ATOM 2956 C C . TYR A 1 185 ? -8.728 10.856 26.776 1.00 95.65 183 TYR A C 1
ATOM 2957 O O . TYR A 1 185 ? -7.823 10.033 26.907 1.00 93.34 183 TYR A O 1
ATOM 2975 N N . LYS A 1 186 ? -9.775 10.661 25.982 1.00 97.05 184 LYS A N 1
ATOM 2976 C CA . LYS A 1 186 ? -9.922 9.437 25.205 1.00 101.65 184 LYS A CA 1
ATOM 2977 C C . LYS A 1 186 ? -8.816 9.290 24.169 1.00 94.09 184 LYS A C 1
ATOM 2978 O O . LYS A 1 186 ? -8.333 8.185 23.924 1.00 91.30 184 LYS A O 1
ATOM 2997 N N . GLU A 1 187 ? -8.420 10.403 23.560 1.00 83.80 185 GLU A N 1
ATOM 2998 C CA . GLU A 1 187 ? -7.383 10.370 22.538 1.00 79.78 185 GLU A CA 1
ATOM 2999 C C . GLU A 1 187 ? -6.050 9.948 23.150 1.00 74.80 185 GLU A C 1
ATOM 3000 O O . GLU A 1 187 ? -5.378 9.061 22.628 1.00 75.05 185 GLU A O 1
ATOM 3012 N N . ILE A 1 188 ? -5.681 10.575 24.264 1.00 67.57 186 ILE A N 1
ATOM 3013 C CA . ILE A 1 188 ? -4.410 10.282 24.918 1.00 68.06 186 ILE A CA 1
ATOM 3014 C C . ILE A 1 188 ? -4.363 8.833 25.398 1.00 69.51 186 ILE A C 1
ATOM 3015 O O . ILE A 1 188 ? -3.319 8.185 25.330 1.00 66.03 186 ILE A O 1
ATOM 3031 N N . GLU A 1 189 ? -5.492 8.330 25.885 1.00 74.87 187 GLU A N 1
ATOM 3032 C CA . GLU A 1 189 ? -5.567 6.953 26.359 1.00 77.36 187 GLU A CA 1
ATOM 3033 C C . GLU A 1 189 ? -5.258 5.983 25.223 1.00 78.07 187 GLU A C 1
ATOM 3034 O O . GLU A 1 189 ? -4.555 4.990 25.414 1.00 80.96 187 GLU A O 1
ATOM 3046 N N . ALA A 1 190 ? -5.787 6.282 24.041 1.00 73.85 188 ALA A N 1
ATOM 3047 C CA . ALA A 1 190 ? -5.579 5.440 22.869 1.00 79.64 188 ALA A CA 1
ATOM 3048 C C . ALA A 1 190 ? -4.107 5.403 22.465 1.00 82.69 188 ALA A C 1
ATOM 3049 O O . ALA A 1 190 ? -3.577 4.343 22.127 1.00 63.37 188 ALA A O 1
ATOM 3056 N N . VAL A 1 191 ? -3.456 6.564 22.495 1.00 58.16 189 VAL A N 1
ATOM 3057 C CA . VAL A 1 191 ? -2.036 6.661 22.172 1.00 57.18 189 VAL A CA 1
ATOM 3058 C C . VAL A 1 191 ? -1.219 5.726 23.058 1.00 89.40 189 VAL A C 1
ATOM 3059 O O . VAL A 1 191 ? -0.333 5.017 22.581 1.00 92.08 189 VAL A O 1
ATOM 3072 N N . VAL A 1 192 ? -1.525 5.736 24.351 1.00 85.44 190 VAL A N 1
ATOM 3073 C CA . VAL A 1 192 ? -0.823 4.900 25.316 1.00 83.74 190 VAL A CA 1
ATOM 3074 C C . VAL A 1 192 ? -1.115 3.421 25.079 1.00 79.24 190 VAL A C 1
ATOM 3075 O O . VAL A 1 192 ? -0.233 2.576 25.230 1.00 63.55 190 VAL A O 1
ATOM 3088 N N . HIS A 1 193 ? -2.358 3.114 24.717 1.00 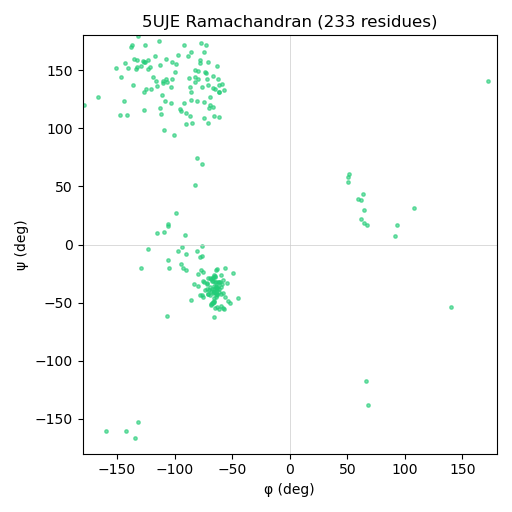76.39 191 HIS A N 1
ATOM 3089 C CA . HIS A 1 193 ? -2.767 1.735 24.458 1.00 77.56 191 HIS A CA 1
ATOM 3090 C C . HIS A 1 193 ? -2.044 1.143 23.251 1.00 78.40 191 HIS A C 1
ATOM 3091 O O . HIS A 1 193 ? -1.848 -0.071 23.171 1.00 77.20 191 HIS A O 1
ATOM 3105 N N . LYS A 1 194 ? -1.654 2.004 22.315 1.00 89.06 192 LYS A N 1
ATOM 3106 C CA . LYS A 1 194 ? -0.991 1.567 21.090 1.00 91.30 192 LYS A CA 1
ATOM 3107 C C . LYS A 1 194 ? 0.526 1.540 21.251 1.00 88.40 192 LYS A C 1
ATOM 3108 O O . LYS A 1 194 ? 1.257 1.342 20.279 1.00 92.67 192 LYS A O 1
ATOM 3127 N N . GLY A 1 195 ? 0.993 1.735 22.481 1.00 82.70 193 GLY A N 1
ATOM 3128 C CA . GLY A 1 195 ? 2.417 1.769 22.759 1.00 81.76 193 GLY A CA 1
ATOM 3129 C C . GLY A 1 195 ? 3.091 2.939 22.066 1.00 80.40 193 GLY A C 1
ATOM 3130 O O . GLY A 1 195 ? 4.269 2.866 21.711 1.00 82.07 193 GLY A O 1
ATOM 3134 N N . GLU A 1 196 ? 2.337 4.019 21.877 1.00 77.43 194 GLU A N 1
ATOM 3135 C CA . GLU A 1 196 ? 2.810 5.171 21.116 1.00 79.75 194 GLU A CA 1
ATOM 3136 C C . GLU A 1 196 ? 2.980 6.403 21.998 1.00 78.31 194 GLU A C 1
ATOM 3137 O O . GLU A 1 196 ? 2.645 6.388 23.183 1.00 77.83 194 GLU A O 1
ATOM 3149 N N . THR A 1 197 ? 3.510 7.467 21.402 1.00 77.94 195 THR A N 1
ATOM 3150 C CA . THR A 1 197 ? 3.766 8.712 22.114 1.00 78.21 195 THR A CA 1
ATOM 3151 C C . THR A 1 197 ? 3.361 9.909 21.260 1.00 76.19 195 THR A C 1
ATOM 3152 O O . THR A 1 197 ? 3.069 9.763 20.071 1.00 78.51 195 THR A O 1
ATOM 3163 N N . VAL A 1 198 ? 3.346 11.087 21.878 1.00 68.65 196 VAL A N 1
ATOM 3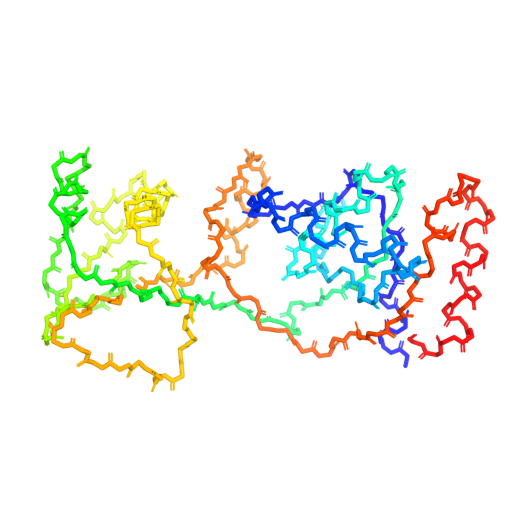164 C CA . VAL A 1 198 ? 3.119 12.339 21.163 1.00 66.79 196 VAL A CA 1
ATOM 3165 C C . VAL A 1 198 ? 4.307 13.253 21.438 1.00 66.09 196 VAL A C 1
ATOM 3166 O O . VAL A 1 198 ? 5.027 13.052 22.417 1.00 63.30 196 VAL A O 1
ATOM 3179 N N . PRO A 1 199 ? 4.534 14.250 20.568 1.00 71.28 197 PRO A N 1
ATOM 3180 C CA . PRO A 1 199 ? 5.666 15.151 20.809 1.00 70.90 197 PRO A CA 1
ATOM 3181 C C . PRO A 1 199 ? 5.521 15.905 22.128 1.00 66.51 197 PRO A C 1
ATOM 3182 O O . PRO A 1 199 ? 4.460 16.459 22.411 1.00 60.26 197 PRO A O 1
ATOM 3193 N N . ALA A 1 200 ? 6.581 15.910 22.927 1.00 72.64 198 ALA A N 1
ATOM 3194 C CA . ALA A 1 200 ? 6.541 16.545 24.237 1.00 82.17 198 ALA A CA 1
ATOM 3195 C C . ALA A 1 200 ? 6.488 18.063 24.110 1.00 85.26 198 ALA A C 1
ATOM 3196 O O . ALA A 1 200 ? 6.887 18.626 23.090 1.00 86.87 198 ALA A O 1
ATOM 3203 N N . GLY A 1 201 ? 5.985 18.717 25.153 1.00 66.04 199 GLY A N 1
ATOM 3204 C CA . GLY A 1 201 ? 5.960 20.166 25.214 1.00 57.81 199 GLY A CA 1
ATOM 3205 C C . GLY A 1 201 ? 4.692 20.787 24.659 1.00 56.39 199 GLY A C 1
ATOM 3206 O O . GLY A 1 201 ? 4.607 22.009 24.535 1.00 57.26 199 GLY A O 1
ATOM 3210 N N . VAL A 1 202 ? 3.708 19.953 24.334 1.00 53.17 200 VAL A N 1
ATOM 3211 C CA . VAL A 1 202 ? 2.448 20.431 23.773 1.00 53.54 200 VAL A CA 1
ATOM 3212 C C . VAL A 1 202 ? 1.314 20.350 24.790 1.00 55.46 200 VAL A C 1
ATOM 3213 O O . VAL A 1 202 ? 0.720 21.369 25.142 1.00 58.44 200 VAL A O 1
ATOM 3226 N N . THR A 1 203 ? 1.005 19.141 25.249 1.00 60.35 201 THR A N 1
ATOM 3227 C CA . THR A 1 203 ? -0.076 18.951 26.212 1.00 61.60 201 THR A CA 1
ATOM 3228 C C . THR A 1 203 ? 0.222 19.670 27.525 1.00 62.18 201 THR A C 1
ATOM 3229 O O . THR A 1 203 ? 1.383 19.886 27.880 1.00 59.81 201 THR A O 1
ATOM 3240 N N . ARG A 1 204 ? -0.839 20.038 28.236 1.00 64.30 202 ARG A N 1
ATOM 3241 C CA . ARG A 1 204 ? -0.720 20.739 29.508 1.00 64.72 202 ARG A CA 1
ATOM 3242 C C . ARG A 1 204 ? -1.861 20.344 30.432 1.00 59.47 202 ARG A C 1
ATOM 3243 O O . ARG A 1 204 ? -3.016 20.689 30.183 1.00 48.80 202 ARG A O 1
ATOM 3264 N N . PHE A 1 205 ? -1.530 19.624 31.498 1.00 65.03 203 PHE A N 1
ATOM 3265 C CA . PHE A 1 205 ? -2.523 19.211 32.481 1.00 66.70 203 PHE A CA 1
ATOM 3266 C C . PHE A 1 205 ? -2.669 20.251 33.581 1.00 62.43 203 PHE A C 1
ATOM 3267 O O . PHE A 1 205 ? -1.740 20.480 34.354 1.00 64.85 203 PHE A O 1
ATOM 3284 N N . ASN A 1 206 ? -3.836 20.883 33.639 1.00 58.79 204 ASN A N 1
ATOM 3285 C CA . ASN A 1 206 ? -4.172 21.776 34.739 1.00 63.22 204 ASN A CA 1
ATOM 3286 C C . ASN A 1 206 ? -4.779 20.960 35.872 1.00 65.34 204 ASN A C 1
ATOM 3287 O O . ASN A 1 206 ? -5.889 20.446 35.737 1.00 63.82 204 ASN A O 1
ATOM 3298 N N . ILE A 1 207 ? -4.051 20.841 36.980 1.00 68.34 205 ILE A N 1
ATOM 3299 C CA . ILE A 1 207 ? -4.437 19.938 38.065 1.00 65.14 205 ILE A CA 1
ATOM 3300 C C . ILE A 1 207 ? -4.654 20.676 39.382 1.00 62.90 205 ILE A C 1
ATOM 3301 O O . ILE A 1 207 ? -3.838 21.506 39.790 1.00 61.03 205 ILE A O 1
ATOM 3317 N N . SER A 1 208 ? -5.762 20.351 40.043 1.00 64.90 206 SER A N 1
ATOM 3318 C CA . SER A 1 208 ? -6.096 20.917 41.347 1.00 68.05 206 SER A CA 1
ATOM 3319 C C . SER A 1 208 ? -5.914 19.884 42.458 1.00 66.18 206 SER A C 1
ATOM 3320 O O . SER A 1 208 ? -5.898 18.680 42.202 1.00 65.78 206 SER A O 1
ATOM 3328 N N . GLY A 1 209 ? -5.775 20.365 43.689 1.00 67.14 207 GLY A N 1
ATOM 3329 C CA . GLY A 1 209 ? -5.614 19.494 44.841 1.00 63.79 207 GLY A CA 1
ATOM 3330 C C . GLY A 1 209 ? -4.341 18.672 44.786 1.00 58.11 207 GLY A C 1
ATOM 3331 O O . GLY A 1 209 ? -4.351 17.481 45.096 1.00 58.09 207 GLY A O 1
ATOM 3335 N N . ARG A 1 210 ? -3.240 19.310 44.402 1.00 56.55 208 ARG A N 1
ATOM 3336 C CA . ARG A 1 210 ? -1.963 18.619 44.267 1.00 58.52 208 ARG A CA 1
ATOM 3337 C C . ARG A 1 210 ? -1.242 18.480 45.609 1.00 59.45 208 ARG A C 1
ATOM 3338 O O . ARG A 1 210 ? -1.309 19.367 46.460 1.00 56.07 208 ARG A O 1
ATOM 3359 N N . CYS A 1 211 ? -0.557 17.354 45.783 1.00 61.38 209 CYS A N 1
ATOM 3360 C CA . CYS A 1 211 ? 0.304 17.134 46.937 1.00 62.92 209 CYS A CA 1
ATOM 3361 C C . CYS A 1 211 ? 1.738 17.505 46.583 1.00 66.29 209 CYS A C 1
ATOM 3362 O O . CYS A 1 211 ? 2.348 16.878 45.717 1.00 66.39 209 CYS A O 1
ATOM 3370 N N . LEU A 1 212 ? 2.271 18.517 47.261 1.00 71.37 210 LEU A N 1
ATOM 3371 C CA . LEU A 1 212 ? 3.585 19.062 46.932 1.00 75.20 210 LEU A CA 1
ATOM 3372 C C . LEU A 1 212 ? 4.550 18.989 48.109 1.00 73.21 210 LEU A C 1
ATOM 3373 O O . LEU A 1 212 ? 4.135 19.003 49.269 1.00 73.38 210 LEU A O 1
ATOM 3389 N N . ASN A 1 213 ? 5.839 18.909 47.793 1.00 67.56 211 ASN A N 1
ATOM 3390 C CA . ASN A 1 213 ? 6.895 18.979 48.796 1.00 65.39 211 ASN A CA 1
ATOM 3391 C C . ASN A 1 213 ? 6.807 17.837 49.808 1.00 61.11 211 ASN A C 1
ATOM 3392 O O . ASN A 1 213 ? 7.060 18.028 51.000 1.00 60.74 211 ASN A O 1
ATOM 3403 N N . LEU A 1 214 ? 6.448 16.651 49.326 1.00 56.49 212 LEU A N 1
ATOM 3404 C CA . LEU A 1 214 ? 6.335 15.480 50.186 1.00 57.90 212 LEU A CA 1
ATOM 3405 C C . LEU A 1 214 ? 7.713 15.037 50.678 1.00 62.06 212 LEU A C 1
ATOM 3406 O O . LEU A 1 214 ? 7.840 14.468 51.763 1.00 68.45 212 LEU A O 1
ATOM 3422 N N . GLN A 1 215 ? 8.737 15.310 49.874 1.00 59.91 213 GLN A N 1
ATOM 3423 C CA . GLN A 1 215 ? 10.120 14.967 50.206 1.00 63.23 213 GLN A CA 1
ATOM 3424 C C . GLN A 1 215 ? 10.274 13.503 50.617 1.00 61.58 213 GLN A C 1
ATOM 3425 O O . GLN A 1 215 ? 10.686 13.203 51.740 1.00 65.29 213 GLN A O 1
ATOM 3439 N N . VAL A 1 216 ? 9.937 12.596 49.706 1.00 55.14 214 VAL A N 1
ATOM 3440 C CA . VAL A 1 216 ? 10.120 11.170 49.952 1.00 52.24 214 VAL A CA 1
ATOM 3441 C C . VAL A 1 216 ? 11.605 10.835 49.851 1.00 59.40 214 VAL A C 1
ATOM 3442 O O . VAL A 1 216 ? 12.227 11.096 48.820 1.00 59.64 214 VAL A O 1
ATOM 3455 N N . PRO A 1 217 ? 12.187 10.258 50.916 1.00 62.71 215 PRO A N 1
ATOM 3456 C CA . PRO A 1 217 ? 13.626 9.978 50.853 1.00 68.11 215 PRO A CA 1
ATOM 3457 C C . PRO A 1 217 ? 13.960 8.909 49.817 1.00 68.27 215 PRO A C 1
ATOM 3458 O O . PRO A 1 217 ? 13.170 7.987 49.616 1.00 67.08 215 PRO A O 1
ATOM 3469 N N . LEU A 1 218 ? 15.110 9.041 49.164 1.00 73.76 216 LEU A N 1
ATOM 3470 C CA . LEU A 1 218 ? 15.533 8.060 48.170 1.00 78.85 216 LEU A CA 1
ATOM 3471 C C . LEU A 1 218 ? 15.799 6.714 48.824 1.00 79.25 216 LEU A C 1
ATOM 3472 O O . LEU A 1 218 ? 15.478 5.670 48.257 1.00 79.97 216 LEU A O 1
ATOM 3488 N N . ALA A 1 219 ? 16.385 6.747 50.017 1.00 76.73 217 ALA A N 1
ATOM 3489 C CA . ALA A 1 219 ? 16.732 5.529 50.739 1.00 77.30 217 ALA A CA 1
ATOM 3490 C C . ALA A 1 219 ? 15.517 4.624 50.895 1.00 73.07 217 ALA A C 1
ATOM 3491 O O . ALA A 1 219 ? 15.641 3.402 50.883 1.00 75.74 217 ALA A O 1
ATOM 3498 N N . LEU A 1 220 ? 14.344 5.234 51.028 1.00 68.37 218 LEU A N 1
ATOM 3499 C CA . LEU A 1 220 ? 13.101 4.486 51.174 1.00 67.28 218 LEU A CA 1
ATOM 3500 C C . LEU A 1 220 ? 12.718 3.797 49.867 1.00 69.59 218 LEU A C 1
ATOM 3501 O O . LEU A 1 220 ? 12.307 2.637 49.861 1.00 67.89 218 LEU A O 1
ATOM 3517 N N . LEU A 1 221 ? 12.862 4.517 48.761 1.00 71.81 219 LEU A N 1
ATOM 3518 C CA . LEU A 1 221 ? 12.493 3.988 47.454 1.00 72.93 219 LEU A CA 1
ATOM 3519 C C . LEU A 1 221 ? 13.531 2.991 46.941 1.00 82.77 219 LEU A C 1
ATOM 3520 O O . LEU A 1 221 ? 13.300 2.306 45.945 1.00 84.56 219 LEU A O 1
ATOM 3536 N N . LYS A 1 222 ? 14.668 2.911 47.631 1.00 87.66 220 LYS A N 1
ATOM 3537 C CA . LYS A 1 222 ? 15.727 1.967 47.278 1.00 92.60 220 LYS A CA 1
ATOM 3538 C C . LYS A 1 222 ? 15.658 0.691 48.115 1.00 98.17 220 LYS A C 1
ATOM 3539 O O . LYS A 1 222 ? 16.420 -0.248 47.881 1.00 105.38 220 LYS A O 1
ATOM 3558 N N . GLN A 1 223 ? 14.756 0.655 49.092 1.00 100.27 221 GLN A N 1
ATOM 3559 C CA . GLN A 1 223 ? 14.609 -0.525 49.937 1.00 109.22 221 GLN A CA 1
ATOM 3560 C C . GLN A 1 223 ? 14.097 -1.703 49.115 1.00 117.01 221 GLN A C 1
ATOM 3561 O O . GLN A 1 223 ? 12.947 -1.719 48.677 1.00 115.88 221 GLN A O 1
ATOM 3575 N N . ASP A 1 224 ? 14.968 -2.686 48.911 1.00 127.84 222 ASP A N 1
ATOM 3576 C CA . ASP A 1 224 ? 14.649 -3.845 48.087 1.00 138.80 222 ASP A CA 1
ATOM 3577 C C . ASP A 1 224 ? 13.548 -4.694 48.718 1.00 142.76 222 ASP A C 1
ATOM 3578 O O . ASP A 1 224 ? 12.652 -5.176 48.025 1.00 145.53 222 ASP A O 1
ATOM 3587 N N . ASP A 1 225 ? 13.618 -4.870 50.034 1.00 142.33 223 ASP A N 1
ATOM 3588 C CA . ASP A 1 225 ? 12.641 -5.683 50.751 1.00 141.80 223 ASP A CA 1
ATOM 3589 C C . ASP A 1 225 ? 11.257 -5.037 50.706 1.00 133.76 223 ASP A C 1
ATOM 3590 O O . ASP A 1 225 ? 11.061 -3.930 51.206 1.00 136.91 223 ASP A O 1
ATOM 3599 N N . ASP A 1 226 ? 10.300 -5.742 50.110 1.00 121.05 224 ASP A N 1
ATOM 3600 C CA . ASP A 1 226 ? 8.960 -5.201 49.890 1.00 110.99 224 ASP A CA 1
ATOM 3601 C C . ASP A 1 226 ? 8.188 -4.975 51.186 1.00 112.27 224 ASP A C 1
ATOM 3602 O O . ASP A 1 226 ? 7.637 -3.895 51.401 1.00 112.55 224 ASP A O 1
ATOM 3611 N N . VAL A 1 227 ? 8.141 -5.995 52.038 1.00 111.88 225 VAL A N 1
ATOM 3612 C CA . VAL A 1 227 ? 7.368 -5.928 53.276 1.00 105.53 225 VAL A CA 1
ATOM 3613 C C . VAL A 1 227 ? 7.816 -4.762 54.157 1.00 96.14 225 VAL A C 1
ATOM 3614 O O . VAL A 1 227 ? 6.990 -4.062 54.747 1.00 79.17 225 VAL A O 1
ATOM 3627 N N . GLU A 1 228 ? 9.126 -4.557 54.239 1.00 96.02 226 GLU A N 1
ATOM 3628 C CA . GLU A 1 228 ? 9.686 -3.478 55.041 1.00 97.93 226 GLU A CA 1
ATOM 3629 C C . GLU A 1 228 ? 9.429 -2.121 54.389 1.00 89.47 226 GLU A C 1
ATOM 3630 O O . GLU A 1 228 ? 9.225 -1.122 55.079 1.00 81.52 226 GLU A O 1
ATOM 3642 N N . GLN A 1 229 ? 9.438 -2.092 53.060 1.00 83.90 227 GLN A N 1
ATOM 3643 C CA . GLN A 1 229 ? 9.239 -0.849 52.320 1.00 77.58 227 GLN A CA 1
ATOM 3644 C C . GLN A 1 229 ? 7.848 -0.271 52.565 1.00 68.57 227 GLN A C 1
ATOM 3645 O O . GLN A 1 229 ? 7.688 0.942 52.710 1.00 60.76 227 GLN A O 1
ATOM 3659 N N . LEU A 1 230 ? 6.844 -1.141 52.599 1.00 71.73 228 LEU A N 1
ATOM 3660 C CA . LEU A 1 230 ? 5.478 -0.721 52.890 1.00 73.99 228 LEU A CA 1
ATOM 3661 C C . LEU A 1 230 ? 5.373 -0.160 54.304 1.00 76.23 228 LEU A C 1
ATOM 3662 O O . LEU A 1 230 ? 4.635 0.795 54.551 1.00 75.13 228 LEU A O 1
ATOM 3678 N N . ARG A 1 231 ? 6.117 -0.766 55.224 1.00 78.04 229 ARG A N 1
ATOM 3679 C CA . ARG A 1 231 ? 6.096 -0.360 56.625 1.00 83.36 229 ARG A CA 1
ATOM 3680 C C . ARG A 1 231 ? 6.592 1.070 56.791 1.00 71.92 229 ARG A C 1
ATOM 3681 O O . ARG A 1 231 ? 5.916 1.906 57.395 1.00 65.94 229 ARG A O 1
ATOM 3702 N N . ASN A 1 232 ? 7.780 1.343 56.258 1.00 66.14 230 ASN A N 1
ATOM 3703 C CA . ASN A 1 232 ? 8.378 2.667 56.365 1.00 65.29 230 ASN A CA 1
ATOM 3704 C C . ASN A 1 232 ? 7.574 3.682 55.569 1.00 60.51 230 ASN A C 1
ATOM 3705 O O . ASN A 1 232 ? 7.497 4.854 55.934 1.00 60.85 230 ASN A O 1
ATOM 3716 N N . TRP A 1 233 ? 6.974 3.217 54.480 1.00 61.99 231 TRP A N 1
ATOM 3717 C CA . TRP A 1 233 ? 6.144 4.061 53.631 1.00 56.41 231 TRP A CA 1
ATOM 3718 C C . TRP A 1 233 ? 4.855 4.467 54.342 1.00 53.18 231 TRP A C 1
ATOM 3719 O O . TRP A 1 233 ? 4.506 5.647 54.386 1.00 52.64 231 TRP A O 1
ATOM 3740 N N . LYS A 1 234 ? 4.149 3.485 54.890 1.00 47.33 232 LYS A N 1
ATOM 3741 C CA . LYS A 1 234 ? 2.918 3.751 55.624 1.00 70.63 232 LYS A CA 1
ATOM 3742 C C . LYS A 1 234 ? 3.194 4.635 56.835 1.00 73.22 232 LYS A C 1
ATOM 3743 O O . LYS A 1 234 ? 2.398 5.514 57.168 1.00 45.32 232 LYS A O 1
ATOM 3762 N N . GLN A 1 235 ? 4.323 4.393 57.494 1.00 46.13 233 GLN A N 1
ATOM 3763 C CA . GLN A 1 235 ? 4.736 5.211 58.627 1.00 51.04 233 GLN A CA 1
ATOM 3764 C C . GLN A 1 235 ? 5.127 6.608 58.156 1.00 52.30 233 GLN A C 1
ATOM 3765 O O . GLN A 1 235 ? 4.873 7.599 58.841 1.00 48.98 233 GLN A O 1
ATOM 3779 N N . PHE A 1 236 ? 5.744 6.680 56.980 1.00 52.67 234 PHE A N 1
ATOM 3780 C CA . PHE A 1 236 ? 6.164 7.954 56.410 1.00 53.57 234 PHE A CA 1
ATOM 3781 C C . PHE A 1 236 ? 4.948 8.832 56.128 1.00 52.43 234 PHE A C 1
ATOM 3782 O O . PHE A 1 236 ? 4.987 10.047 56.330 1.00 49.35 234 PHE A O 1
ATOM 3799 N N . LEU A 1 237 ? 3.865 8.210 55.673 1.00 55.14 235 LEU A N 1
ATOM 3800 C CA . LEU A 1 237 ? 2.621 8.927 55.422 1.00 58.90 235 LEU A CA 1
ATOM 3801 C C . LEU A 1 237 ? 1.873 9.192 56.727 1.00 63.16 235 LEU A C 1
ATOM 3802 O O . LEU A 1 237 ? 0.899 9.945 56.750 1.00 63.17 235 LEU A O 1
ATOM 3818 N N . ALA A 1 238 ? 2.319 8.562 57.809 1.00 64.67 236 ALA A N 1
ATOM 3819 C CA . ALA A 1 238 ? 1.732 8.804 59.122 1.00 63.65 236 ALA A CA 1
ATOM 3820 C C . ALA A 1 238 ? 2.398 10.015 59.764 1.00 66.74 236 ALA A C 1
ATOM 3821 O O . ALA A 1 238 ? 1.719 10.909 60.268 1.00 67.29 236 ALA A O 1
ATOM 3828 N N . ASP A 1 239 ? 3.728 10.038 59.733 1.00 67.29 237 ASP A N 1
ATOM 3829 C CA . ASP A 1 239 ? 4.492 11.164 60.258 1.00 73.34 237 ASP A CA 1
ATOM 3830 C C . ASP A 1 239 ? 4.090 12.448 59.539 1.00 81.70 237 ASP A C 1
ATOM 3831 O O . ASP A 1 239 ? 3.711 13.432 60.173 1.00 84.23 237 ASP A O 1
ATOM 3840 N N . LYS A 1 240 ? 4.179 12.429 58.213 1.00 90.36 238 LYS A N 1
ATOM 3841 C CA . LYS A 1 240 ? 3.665 13.521 57.395 1.00 99.73 238 LYS A CA 1
ATOM 3842 C C . LYS A 1 240 ? 2.181 13.315 57.134 1.00 114.21 238 LYS A C 1
ATOM 3843 O O . LYS A 1 240 ? 1.806 12.480 56.313 1.00 119.42 238 LYS A O 1
ATOM 3862 N N . PHE A 1 241 ? 1.338 14.073 57.827 1.00 107.42 239 PHE A N 1
ATOM 3863 C CA . PHE A 1 241 ? -0.098 13.990 57.596 1.00 111.47 239 PHE A CA 1
ATOM 3864 C C . PHE A 1 241 ? -0.368 14.398 56.153 1.00 120.97 239 PHE A C 1
ATOM 3865 O O . PHE A 1 241 ? -0.212 15.564 55.792 1.00 127.51 239 PHE A O 1
ATOM 3882 N N . ALA A 1 242 ? -0.754 13.426 55.331 1.00 120.75 240 ALA A N 1
ATOM 3883 C CA . ALA A 1 242 ? -0.926 13.637 53.895 1.00 117.92 240 ALA A CA 1
ATOM 3884 C C . ALA A 1 242 ? 0.370 14.138 53.267 1.00 113.88 240 ALA A C 1
ATOM 3885 O O . ALA A 1 242 ? 1.459 13.680 53.616 1.00 110.54 240 ALA A O 1
#